Protein 4I0N (pdb70)

Sequence (264 aa):
SGEIIKENGKEAIKYTSSDTTASHKGWKATLSGTFIEDPHSDKKTALLNLEGFIPSDKQIFGSKYYGKMKWPETYRINVKSADVNNNIKIANSIPKNTIDKKDVSNNSSIGYSIGGNISVVQNTISYEQPDFRTIQRKDDANLASWDIKFVETKDGYNIDSYHAIYGNQLFMKSRLYNNGDKNFTDDRDLSTLISGGFSPNMALALTTAPKNAKESVIIVEYQRFDNDYILNWETTQWRGTNKLSSSTSEYNEFMFKINWQDHKIIEYYL

CATH classification: 2.70.240.10

Foldseek 3Di:
DWDWDDDPRAIWTKDKAKDKDDDPQWIWIKIWIWIGAPLAQWTKIKIKIKIWDWFPWDWDFWQFKIKTKGFFKKKKKKFWFDDVLFKFFPWKDDAAKAPDQKDKFKWDADRNGDIPSVIDMWIFGQPQWMKGFPDITGTMTMIMTGGHAAPVRFDQCDQDPPAGGCRFAQDFADDGHRGGGHDLVRDPCCTNTNTIDIMMTMMIGRPPDFKIKMKIKIKTWMKMWMWGHDPGTIHIHIGTDPDIDMDMWMWMCGSNVRYTHTDD

Solvent-accessible surface area: 12490 Å² total; per-residue (Å²): 158,36,107,111,20,86,47,108,80,101,85,2,67,56,45,100,18,63,44,85,12,75,94,141,32,5,92,0,35,2,29,4,17,2,2,50,2,103,79,16,130,80,13,4,0,0,1,23,4,79,15,57,0,29,3,46,42,66,63,106,35,60,120,127,90,0,61,0,23,0,0,11,8,0,56,0,14,5,70,4,43,19,142,104,121,69,4,71,16,52,40,2,0,1,59,119,72,42,85,151,106,90,2,81,60,38,0,19,14,57,26,38,21,116,40,75,66,55,80,18,85,0,78,13,85,0,25,47,4,71,1,54,25,83,95,67,84,39,59,38,0,0,1,17,0,75,10,46,78,17,153,99,35,64,52,66,122,24,152,64,82,85,32,2,9,18,7,1,24,109,24,100,93,152,67,68,0,57,98,0,8,29,68,77,104,79,17,9,69,3,2,41,40,8,0,60,2,15,2,3,5,0,0,21,0,32,89,127,14,111,91,3,32,0,39,0,16,0,42,1,49,2,8,20,0,32,0,58,75,77,118,91,32,2,57,2,69,25,52,132,9,119,86,58,62,98,24,90,5,34,0,57,0,14,3,108,90,27,60,6,63,63,103,219

Radius of gyration: 22.28 Å; Cα contacts (8 Å, |Δi|>4): 743; chains: 1; bounding box: 76×31×43 Å

B-factor: mean 16.82, std 6.88, range [4.73, 46.36]

Structure (mmCIF, N/CA/C/O backbone):
data_4I0N
#
_entry.id   4I0N
#
_cell.length_a   167.444
_cell.length_b   29.698
_cell.length_c   56.265
_cell.angle_alpha   90.00
_cell.angle_beta   99.09
_cell.angle_gamma   90.00
#
_symmetry.space_group_name_H-M   'C 1 2 1'
#
loop_
_entity.id
_entity.type
_entity.pdbx_description
1 polymer 'Necrotic enteritis toxin B'
2 non-polymer 'MAGNESIUM ION'
3 non-polymer 1,2-ETHANEDIOL
4 water water
#
loop_
_atom_site.group_PDB
_atom_site.id
_atom_site.type_symbol
_atom_site.label_atom_id
_atom_site.label_alt_id
_atom_site.label_comp_id
_atom_site.label_asym_id
_atom_site.label_entity_id
_atom_site.label_seq_id
_atom_site.pdbx_PDB_ins_code
_atom_site.Cartn_x
_atom_site.Cartn_y
_atom_site.Cartn_z
_atom_site.occupancy
_atom_site.B_iso_or_equiv
_atom_site.auth_seq_id
_atom_site.auth_comp_id
_atom_site.auth_asym_id
_atom_site.auth_atom_id
_atom_site.pdbx_PDB_model_num
ATOM 1 N N . SER A 1 12 ? 73.499 17.216 34.097 1.00 37.60 45 SER A N 1
ATOM 2 C CA . SER A 1 12 ? 72.338 16.701 33.322 1.00 36.19 45 SER A CA 1
ATOM 3 C C . SER A 1 12 ? 72.268 17.290 31.916 1.00 32.85 45 SER A C 1
ATOM 4 O O . SER A 1 12 ? 71.318 17.024 31.177 1.00 33.08 45 SER A O 1
ATOM 7 N N . GLY A 1 13 ? 73.250 18.115 31.553 1.00 30.59 46 GLY A N 1
ATOM 8 C CA . GLY A 1 13 ? 73.275 18.726 30.227 1.00 26.45 46 GLY A CA 1
ATOM 9 C C . GLY A 1 13 ? 73.953 17.849 29.192 1.00 26.24 46 GLY A C 1
ATOM 10 O O . GLY A 1 13 ? 74.688 16.927 29.529 1.00 26.88 46 GLY A O 1
ATOM 11 N N . GLU A 1 14 ? 73.694 18.136 27.923 1.00 24.23 47 GLU A N 1
ATOM 12 C CA . GLU A 1 14 ? 74.272 17.369 26.826 1.00 25.13 47 GLU A CA 1
ATOM 13 C C . GLU A 1 14 ? 75.091 18.308 25.940 1.00 23.52 47 GLU A C 1
ATOM 14 O O . GLU A 1 14 ? 74.633 19.387 25.588 1.00 20.84 47 GLU A O 1
ATOM 20 N N . ILE A 1 15 ? 76.299 17.888 25.567 1.00 24.27 48 ILE A N 1
ATOM 21 C CA . ILE A 1 15 ? 77.123 18.696 24.673 1.00 24.33 48 ILE A CA 1
ATOM 22 C C . ILE A 1 15 ? 76.589 18.655 23.253 1.00 24.90 48 ILE A C 1
ATOM 23 O O . ILE A 1 15 ? 76.307 17.577 22.716 1.00 27.75 48 ILE A O 1
ATOM 28 N N . ILE A 1 16 ? 76.446 19.835 22.660 1.00 23.50 49 ILE A N 1
ATOM 29 C CA . ILE A 1 16 ? 76.152 19.976 21.243 1.00 24.61 49 ILE A CA 1
ATOM 30 C C . ILE A 1 16 ? 77.380 20.569 20.561 1.00 24.84 49 ILE A C 1
ATOM 31 O O . ILE A 1 16 ? 78.102 21.360 21.160 1.00 22.79 49 ILE A O 1
ATOM 36 N N . LYS A 1 17 ? 77.622 20.157 19.318 1.00 26.86 50 LYS A N 1
ATOM 37 C CA . LYS A 1 17 ? 78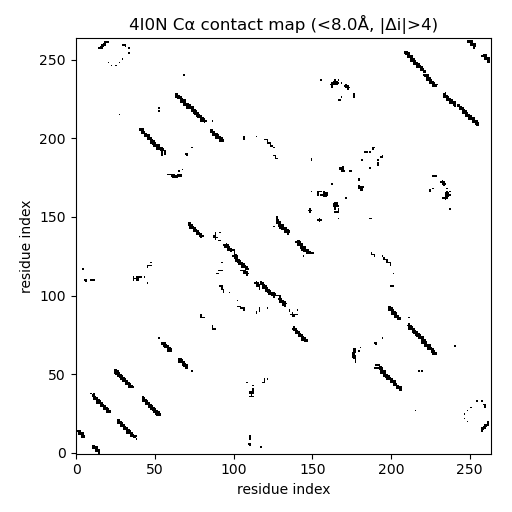.833 20.537 18.596 1.00 28.58 50 LYS A CA 1
ATOM 38 C C . LYS A 1 17 ? 78.489 21.064 17.196 1.00 30.98 50 LYS A C 1
ATOM 39 O O . LYS A 1 17 ? 77.553 20.578 16.554 1.00 32.93 50 LYS A O 1
ATOM 42 N N . GLU A 1 18 ? 79.231 22.075 16.744 1.00 32.00 51 GLU A N 1
ATOM 43 C CA . GLU A 1 18 ? 79.053 22.645 15.405 1.00 35.06 51 GLU A CA 1
ATOM 44 C C . GLU A 1 18 ? 80.259 23.488 15.052 1.00 36.13 51 GLU A C 1
ATOM 45 O O . GLU A 1 18 ? 80.597 24.426 15.777 1.00 34.49 51 GLU A O 1
ATOM 47 N N . ASN A 1 19 ? 80.915 23.128 13.946 1.00 39.17 52 ASN A N 1
ATOM 48 C CA . ASN A 1 19 ? 82.102 23.830 13.445 1.00 40.69 52 ASN A CA 1
ATOM 49 C C . ASN A 1 19 ? 83.255 23.985 14.469 1.00 38.40 52 ASN A C 1
ATOM 50 O O . ASN A 1 19 ? 83.883 25.052 14.566 1.00 38.76 52 ASN A O 1
ATOM 52 N N . GLY A 1 20 ? 83.530 22.916 15.224 1.00 36.50 53 GLY A N 1
ATOM 53 C CA . GLY A 1 20 ? 84.608 22.915 16.223 1.00 33.62 53 GLY A CA 1
ATOM 54 C C . GLY A 1 20 ? 84.297 23.693 17.500 1.00 30.50 53 GLY A C 1
ATOM 55 O O . GLY A 1 20 ? 85.182 23.926 18.331 1.00 30.16 53 GLY A O 1
ATOM 56 N N . LYS A 1 21 ? 83.051 24.128 17.642 1.00 28.35 54 LYS A N 1
ATOM 57 C CA . LYS A 1 21 ? 82.603 24.834 18.853 1.00 25.62 54 LYS A CA 1
ATOM 58 C C . LYS A 1 21 ? 81.550 23.996 19.560 1.00 23.24 54 LYS A C 1
ATOM 59 O O . LYS A 1 21 ? 80.779 23.275 18.908 1.00 23.98 54 LYS A O 1
ATOM 65 N N . GLU A 1 22 ? 81.512 24.083 20.888 1.00 20.35 55 GLU A N 1
ATOM 66 C CA . GLU A 1 22 ? 80.536 23.319 21.665 1.00 18.76 55 GLU A CA 1
ATOM 67 C C . GLU A 1 22 ? 79.718 24.178 22.645 1.00 16.62 55 GLU A C 1
ATOM 68 O O . GLU A 1 22 ? 80.150 25.246 23.073 1.00 16.57 55 GLU A O 1
ATOM 74 N N . ALA A 1 23 ? 78.509 23.715 22.942 1.00 15.69 56 ALA A N 1
ATOM 75 C CA . ALA A 1 23 ? 77.649 24.316 23.958 1.00 14.52 56 ALA A CA 1
ATOM 76 C C . ALA A 1 23 ? 76.936 23.179 24.681 1.00 13.84 56 ALA A C 1
ATOM 77 O O . ALA A 1 23 ? 77.129 22.017 24.343 1.00 15.04 56 ALA A O 1
ATOM 79 N N . ILE A 1 24 ? 76.116 23.513 25.671 1.00 13.79 57 ILE A N 1
ATOM 80 C CA . ILE A 1 24 ? 75.415 22.498 26.458 1.00 13.74 57 ILE A CA 1
ATOM 81 C C . ILE A 1 24 ? 73.924 22.767 26.314 1.00 13.73 57 ILE A C 1
ATOM 82 O O . ILE A 1 24 ? 73.494 23.912 26.439 1.00 14.40 57 ILE A O 1
ATOM 87 N N . LYS A 1 25 ? 73.152 21.719 26.053 1.00 13.55 58 LYS A N 1
ATOM 88 C CA . LYS A 1 25 ? 71.710 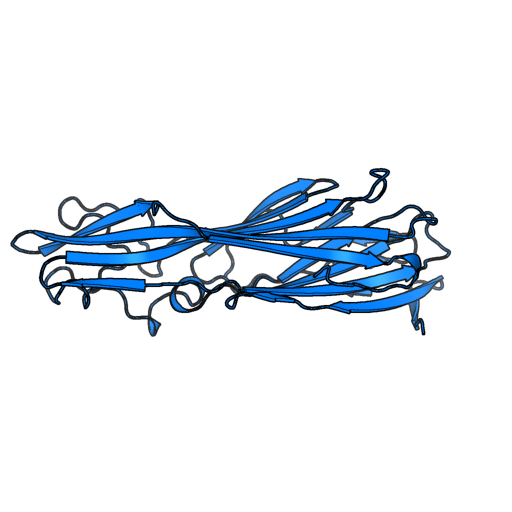21.856 25.981 1.00 14.24 58 LYS A CA 1
ATOM 89 C C . LYS A 1 25 ? 71.010 21.069 27.091 1.00 14.00 58 LYS A C 1
ATOM 90 O O . LYS A 1 25 ? 71.516 20.049 27.556 1.00 14.58 58 LYS A O 1
ATOM 96 N N . TYR A 1 26 ? 69.829 21.551 27.467 1.00 13.44 59 TYR A N 1
ATOM 97 C CA . TYR A 1 26 ? 68.999 20.948 28.518 1.00 13.77 59 TYR A CA 1
ATOM 98 C C . TYR A 1 26 ? 67.580 20.943 27.997 1.00 13.44 59 TYR A C 1
ATOM 99 O O . TYR A 1 26 ? 67.166 21.916 27.366 1.00 13.65 59 TYR A O 1
ATOM 108 N N . THR A 1 27 ? 66.822 19.892 28.292 1.00 13.90 60 THR A N 1
ATOM 109 C CA . THR A 1 27 ? 65.431 19.837 27.848 1.00 13.69 60 THR A CA 1
ATOM 110 C C . THR A 1 27 ? 64.456 19.727 29.009 1.00 13.28 60 THR A C 1
ATOM 111 O O . THR A 1 27 ? 64.785 19.195 30.076 1.00 13.79 60 THR A O 1
ATOM 115 N N . SER A 1 28 ? 63.256 20.264 28.805 1.00 12.97 61 SER A N 1
ATOM 116 C CA . SER A 1 28 ? 62.192 20.158 29.804 1.00 12.34 61 SER A CA 1
ATOM 117 C C . SER A 1 28 ? 60.871 20.260 29.096 1.00 11.82 61 SER A C 1
ATOM 118 O O . SER A 1 28 ? 60.803 20.752 27.969 1.00 13.24 61 SER A O 1
ATOM 121 N N . SER A 1 29 ? 59.816 19.766 29.725 1.00 11.51 62 SER A N 1
ATOM 122 C CA . SER A 1 29 ? 58.476 19.919 29.166 1.00 11.42 62 SER A CA 1
ATOM 123 C C . SER A 1 29 ? 57.466 19.890 30.296 1.00 11.79 62 SER A C 1
ATOM 124 O O . SER A 1 29 ? 57.700 19.233 31.337 1.00 11.93 62 SER A O 1
ATOM 127 N N . ASP A 1 30 ? 56.344 20.582 30.098 1.00 10.40 63 ASP A N 1
ATOM 128 C CA . ASP A 1 30 ? 55.192 20.406 30.982 1.00 10.73 63 ASP A CA 1
ATOM 129 C C . ASP A 1 30 ? 53.919 20.488 30.153 1.00 10.95 63 ASP A C 1
ATOM 130 O O . ASP A 1 30 ? 53.921 20.973 29.017 1.00 10.36 63 ASP A O 1
ATOM 135 N N . THR A 1 31 ? 52.837 19.968 30.706 1.00 11.64 64 THR A N 1
ATOM 136 C CA A THR A 1 31 ? 51.581 19.919 29.979 0.50 12.44 64 THR A CA 1
ATOM 137 C CA B THR A 1 31 ? 51.562 19.894 29.991 0.50 12.15 64 THR A CA 1
ATOM 138 C C . THR A 1 31 ? 50.437 20.273 30.924 1.00 11.95 64 THR A C 1
ATOM 139 O O . THR A 1 31 ? 50.517 20.021 32.120 1.00 11.78 64 THR A O 1
ATOM 146 N N . ALA A 1 32 ? 49.378 20.847 30.362 1.00 11.25 65 ALA A N 1
ATOM 147 C CA . ALA A 1 32 ? 48.192 21.244 31.113 1.00 10.67 65 ALA A CA 1
ATOM 148 C C . ALA A 1 32 ? 46.991 21.018 30.215 1.00 10.23 65 ALA A C 1
ATOM 149 O O . ALA A 1 32 ? 47.126 21.000 28.991 1.00 9.72 65 ALA A O 1
ATOM 151 N N . SER A 1 33 ? 45.823 20.837 30.816 1.00 10.28 66 SER A N 1
ATOM 152 C CA . SER A 1 33 ? 44.607 20.736 30.030 1.00 10.88 66 SER A CA 1
ATOM 153 C C . SER A 1 33 ? 43.419 21.174 30.865 1.00 11.54 66 SER A C 1
ATOM 154 O O . SER A 1 33 ? 43.456 21.204 32.126 1.00 11.03 66 SER A O 1
ATOM 157 N N . HIS A 1 34 ? 42.339 21.469 30.160 1.00 11.20 67 HIS A N 1
ATOM 158 C CA . HIS A 1 34 ? 41.114 21.862 30.799 1.00 11.19 67 HIS A CA 1
ATOM 159 C C . HIS A 1 34 ? 39.997 21.723 29.772 1.00 11.81 67 HIS A C 1
ATOM 160 O O . HIS A 1 34 ? 40.081 22.293 28.704 1.00 10.71 67 HIS A O 1
ATOM 167 N N . LYS A 1 35 ? 38.974 20.928 30.089 1.00 13.38 68 LYS A N 1
ATOM 168 C CA . LYS A 1 35 ? 37.802 20.762 29.199 1.00 14.14 68 LYS A CA 1
ATOM 169 C C . LYS A 1 35 ? 38.165 20.287 27.784 1.00 13.00 68 LYS A C 1
ATOM 170 O O . LYS A 1 35 ? 37.452 20.572 26.804 1.00 13.11 68 LYS A O 1
ATOM 175 N N . GLY A 1 36 ? 39.261 19.542 27.679 1.00 12.66 69 GLY A N 1
ATOM 176 C CA . GLY A 1 36 ? 39.673 18.972 26.408 1.00 12.86 69 GLY A CA 1
ATOM 177 C C . GLY A 1 36 ? 40.619 19.856 25.622 1.00 12.55 69 GLY A C 1
ATOM 178 O O . GLY A 1 36 ? 41.133 19.438 24.579 1.00 14.11 69 GLY A O 1
ATOM 179 N N . TRP A 1 37 ? 40.841 21.084 26.111 1.00 11.26 70 TRP A N 1
ATOM 180 C CA . TRP A 1 37 ? 41.811 21.993 25.529 1.00 9.58 70 TRP A CA 1
ATOM 181 C C . TRP A 1 37 ? 43.147 21.686 26.176 1.00 9.60 70 TRP A C 1
ATOM 182 O O . TRP A 1 37 ? 43.229 21.614 27.394 1.00 8.80 70 TRP A O 1
ATOM 193 N N . LYS A 1 38 ? 44.183 21.507 25.356 1.00 9.05 71 LYS A N 1
ATOM 194 C CA . LYS A 1 38 ? 45.471 20.996 25.847 1.00 9.08 71 LYS A CA 1
ATOM 195 C C . LYS A 1 38 ? 46.634 21.861 25.391 1.00 9.03 71 LYS A C 1
ATOM 196 O O . LYS A 1 38 ? 46.664 22.307 24.253 1.00 9.40 71 LYS A O 1
ATOM 202 N N . ALA A 1 39 ? 47.601 22.079 26.274 1.00 8.32 72 ALA A N 1
ATOM 203 C CA . ALA A 1 39 ? 48.842 22.770 25.911 1.00 8.78 72 ALA A CA 1
ATOM 204 C C . ALA A 1 39 ? 50.011 22.031 26.506 1.00 9.44 72 ALA A C 1
ATOM 205 O O . ALA A 1 39 ? 50.088 21.863 27.748 1.00 9.48 72 ALA A O 1
ATOM 207 N N . THR A 1 40 ? 50.932 21.620 25.626 1.00 8.87 73 THR A N 1
ATOM 208 C CA . THR A 1 40 ? 52.206 21.059 26.057 1.00 9.15 73 THR A CA 1
ATOM 209 C C . THR A 1 40 ? 53.289 21.997 25.576 1.00 8.69 73 THR A C 1
ATOM 210 O O . THR A 1 40 ? 53.386 22.265 24.373 1.00 8.11 73 THR A O 1
ATOM 214 N N . LEU A 1 41 ? 54.087 22.500 26.511 1.00 8.75 74 LEU A N 1
ATOM 215 C CA . LEU A 1 41 ? 55.182 23.421 26.174 1.00 9.09 74 LEU A CA 1
ATOM 216 C C . LEU A 1 41 ? 56.498 22.731 26.501 1.00 9.70 74 LEU A C 1
ATOM 217 O O . LEU A 1 41 ? 56.751 22.370 27.663 1.00 9.44 74 LEU A O 1
ATOM 222 N N . SER A 1 42 ? 57.316 22.513 25.471 1.00 10.82 75 SER A N 1
ATOM 223 C CA . SER A 1 42 ? 58.595 21.822 25.634 1.00 11.75 75 SER A CA 1
ATOM 224 C C . SER A 1 42 ? 59.698 22.790 25.297 1.00 12.65 75 SER A C 1
ATOM 225 O O . SER A 1 42 ? 59.541 23.648 24.420 1.00 12.56 75 SER A O 1
ATOM 228 N N . GLY A 1 43 ? 60.825 22.641 25.984 1.00 13.25 76 GLY A N 1
ATOM 229 C CA . GLY A 1 43 ? 61.921 23.594 25.824 1.00 13.94 76 GLY A CA 1
ATOM 230 C C . GLY A 1 43 ? 63.256 22.918 25.641 1.00 14.39 76 GLY A C 1
ATOM 231 O O . GLY A 1 43 ? 63.516 21.852 26.222 1.00 14.21 76 GLY A O 1
ATOM 232 N N . THR A 1 44 ? 64.093 23.539 24.815 1.00 14.41 77 THR A N 1
ATOM 233 C CA . THR A 1 44 ? 65.510 23.201 24.771 1.00 14.56 77 THR A CA 1
ATOM 234 C C . THR A 1 44 ? 66.280 24.462 25.147 1.00 13.56 77 THR A C 1
ATOM 235 O O . THR A 1 44 ? 66.293 25.431 24.385 1.00 13.41 77 THR A O 1
ATOM 239 N N . PHE A 1 45 ? 66.887 24.452 26.330 1.00 12.38 78 PHE A N 1
ATOM 240 C CA . PHE A 1 45 ? 67.695 25.581 26.804 1.00 12.62 78 PHE A CA 1
ATOM 241 C C . PHE A 1 45 ? 69.109 25.362 26.351 1.00 13.50 78 PHE A C 1
ATOM 242 O O . PHE A 1 45 ? 69.624 24.234 26.460 1.00 12.98 78 PHE A O 1
ATOM 250 N N . ILE A 1 46 ? 69.757 26.424 25.880 1.00 13.12 79 ILE A N 1
ATOM 251 C CA . ILE A 1 46 ? 71.156 26.320 25.478 1.00 14.92 79 ILE A CA 1
ATOM 252 C C . ILE A 1 46 ? 71.973 27.240 26.363 1.00 15.14 79 ILE A C 1
ATOM 253 O O . ILE A 1 46 ? 71.619 28.405 26.544 1.00 15.51 79 ILE A O 1
ATOM 258 N N . GLU A 1 47 ? 73.035 26.690 26.938 1.00 15.22 80 GLU A N 1
ATOM 259 C CA . GLU A 1 47 ? 74.030 27.465 27.663 1.00 15.70 80 GLU A CA 1
ATOM 260 C C . GLU A 1 47 ? 75.244 27.417 26.751 1.00 15.62 80 GLU A C 1
ATOM 261 O O . GLU A 1 47 ? 75.956 26.398 26.693 1.00 15.82 80 GLU A O 1
ATOM 267 N N . ASP A 1 48 ? 75.441 28.524 26.036 1.00 15.37 81 ASP A N 1
ATOM 268 C CA . ASP A 1 48 ? 76.422 28.642 24.969 1.00 15.12 81 ASP A CA 1
ATOM 269 C C . ASP A 1 48 ? 77.529 29.612 25.398 1.00 16.03 81 ASP A C 1
ATOM 270 O O . ASP A 1 48 ? 77.277 30.811 25.539 1.00 16.73 81 ASP A O 1
ATOM 275 N N . PRO A 1 49 ? 78.762 29.098 25.610 1.00 15.71 82 PRO A N 1
ATOM 276 C CA . PRO A 1 49 ? 79.935 29.937 25.946 1.00 16.69 82 PRO A CA 1
ATOM 277 C C . PRO A 1 49 ? 80.367 30.859 24.807 1.00 17.83 82 PRO A C 1
ATOM 278 O O . PRO A 1 49 ? 81.243 31.713 25.004 1.00 18.84 82 PRO A O 1
ATOM 282 N N . HIS A 1 50 ? 79.776 30.659 23.628 1.00 17.68 83 HIS A N 1
ATOM 283 C CA . HIS A 1 50 ? 80.127 31.404 22.412 1.00 18.60 83 HIS A CA 1
ATOM 284 C C . HIS A 1 50 ? 79.074 32.453 22.036 1.00 18.78 83 HIS A C 1
ATOM 285 O O . HIS A 1 50 ? 79.197 33.128 21.022 1.00 19.16 83 HIS A O 1
ATOM 292 N N . SER A 1 51 ? 78.056 32.590 22.875 1.00 18.08 84 SER A N 1
ATOM 293 C CA . SER A 1 51 ? 77.037 33.626 22.692 1.00 19.26 84 SER A CA 1
ATOM 294 C C . SER A 1 51 ? 77.014 34.582 23.884 1.00 19.95 84 SER A C 1
ATOM 295 O O . SER A 1 51 ? 77.285 34.175 25.004 1.00 19.78 84 SER A O 1
ATOM 298 N N . ASP A 1 52 ? 76.661 35.847 23.666 1.00 21.87 85 ASP A N 1
ATOM 299 C CA . ASP A 1 52 ? 76.566 36.762 24.809 1.00 22.97 85 ASP A CA 1
ATOM 300 C C . ASP A 1 52 ? 75.169 36.844 25.452 1.00 21.97 85 ASP A C 1
ATOM 301 O O . ASP A 1 52 ? 74.983 37.550 26.447 1.00 21.51 85 ASP A O 1
ATOM 306 N N . LYS A 1 53 ? 74.214 36.082 24.911 1.00 21.46 86 LYS A N 1
ATOM 307 C CA . LYS A 1 53 ? 72.905 35.905 25.542 1.00 21.39 86 LYS A CA 1
ATOM 308 C C . LYS A 1 53 ? 72.612 34.412 25.779 1.00 20.77 86 LYS A C 1
ATOM 309 O O . LYS A 1 53 ? 73.440 33.548 25.433 1.00 20.68 86 LYS A O 1
ATOM 315 N N . LYS A 1 54 ? 71.454 34.121 26.383 1.00 18.95 87 LYS A N 1
ATOM 316 C CA . LYS A 1 54 ? 70.969 32.742 26.579 1.00 18.40 87 LYS A CA 1
ATOM 317 C C . LYS A 1 54 ? 69.781 32.572 25.675 1.00 16.95 87 LYS A C 1
ATOM 318 O O . LYS A 1 54 ? 69.035 33.520 25.490 1.00 16.24 87 LYS A O 1
ATOM 324 N N . THR A 1 55 ? 69.566 31.354 25.182 1.00 16.07 88 THR A N 1
ATOM 325 C CA . THR A 1 55 ? 68.445 31.067 24.290 1.00 15.28 88 THR A CA 1
ATOM 326 C C . THR A 1 55 ? 67.706 29.799 24.700 1.00 14.26 88 THR A C 1
ATOM 327 O O . THR A 1 55 ? 68.312 28.831 25.148 1.00 13.84 88 THR A O 1
ATOM 331 N N . ALA A 1 56 ? 66.387 29.813 24.564 1.00 13.64 89 ALA A N 1
ATOM 332 C CA . ALA A 1 56 ? 65.619 28.583 24.684 1.00 13.51 89 ALA A CA 1
ATOM 333 C C . ALA A 1 56 ? 64.767 28.451 23.427 1.00 13.23 89 ALA A C 1
ATOM 334 O O . ALA A 1 56 ? 64.125 29.406 23.030 1.00 13.97 89 ALA A O 1
ATOM 336 N N . LEU A 1 57 ? 64.765 27.278 22.811 1.00 13.27 90 LEU A N 1
ATOM 337 C CA . LEU A 1 57 ? 63.831 26.984 21.727 1.00 13.55 90 LEU A CA 1
ATOM 338 C C . LEU A 1 57 ? 62.621 26.335 22.400 1.00 13.02 90 LEU A C 1
ATOM 339 O O . LEU A 1 57 ? 62.778 25.393 23.180 1.00 14.39 90 LEU A O 1
ATOM 344 N N . LEU A 1 58 ? 61.430 26.857 22.133 1.00 12.28 91 LEU A N 1
ATOM 345 C CA . LEU A 1 58 ? 60.221 26.334 22.749 1.00 12.23 91 LEU A CA 1
ATOM 346 C C . LEU A 1 58 ? 59.310 25.713 21.686 1.00 12.29 91 LEU A C 1
ATOM 347 O O . LEU A 1 58 ? 59.207 26.220 20.570 1.00 12.66 91 LEU A O 1
ATOM 352 N N . ASN A 1 59 ? 58.649 24.616 22.031 1.00 11.46 92 ASN A N 1
ATOM 353 C CA . ASN A 1 59 ? 57.735 23.970 21.107 1.00 11.80 92 ASN A CA 1
ATOM 354 C C . ASN A 1 59 ? 56.382 23.871 21.793 1.00 10.72 92 ASN A C 1
ATOM 355 O O . ASN A 1 59 ? 56.294 23.296 22.864 1.00 10.50 92 ASN A O 1
ATOM 360 N N . LEU A 1 60 ? 55.349 24.444 21.188 1.00 10.15 93 LEU A N 1
ATOM 361 C CA . LEU A 1 60 ? 53.987 24.337 21.723 1.00 9.76 93 LEU A CA 1
ATOM 362 C C . LEU A 1 60 ? 53.211 23.297 20.919 1.00 10.77 93 LEU A C 1
ATOM 363 O O . LEU A 1 60 ? 53.143 23.394 19.680 1.00 11.24 93 LEU A O 1
ATOM 368 N N . GLU A 1 61 ? 52.652 22.296 21.600 1.00 10.94 94 GLU A N 1
ATOM 369 C CA . GLU A 1 61 ? 51.732 21.362 20.961 1.00 12.01 94 GLU A CA 1
ATOM 370 C C . GLU A 1 61 ? 50.466 21.343 21.751 1.00 12.31 94 GLU A C 1
ATOM 371 O O . GLU A 1 61 ? 50.490 21.406 22.986 1.00 12.36 94 GLU A O 1
ATOM 377 N N . GLY A 1 62 ? 49.348 21.222 21.063 1.00 11.57 95 GLY A N 1
ATOM 378 C CA . GLY A 1 62 ? 48.113 21.261 21.808 1.00 11.60 95 GLY A CA 1
ATOM 379 C C . GLY A 1 62 ? 46.916 20.789 21.044 1.00 10.47 95 GLY A C 1
ATOM 380 O O . GLY A 1 62 ? 47.027 20.168 19.980 1.00 10.02 95 GLY A O 1
ATOM 381 N N . PHE A 1 63 ? 45.763 21.070 21.621 1.00 10.00 96 PHE A N 1
ATOM 382 C CA . PHE A 1 63 ? 44.523 20.689 20.998 1.00 9.76 96 PHE A CA 1
ATOM 383 C C . PHE A 1 63 ? 43.421 21.633 21.436 1.00 9.91 96 PHE A C 1
ATOM 384 O O . PHE A 1 63 ? 43.302 21.957 22.629 1.00 10.17 96 PHE A O 1
ATOM 392 N N . ILE A 1 64 ? 42.615 22.052 20.460 1.00 9.95 97 ILE A N 1
ATOM 393 C CA . ILE A 1 64 ? 41.421 22.848 20.720 1.00 8.98 97 ILE A CA 1
ATOM 394 C C . ILE A 1 64 ? 40.228 22.098 20.103 1.00 9.03 97 ILE A C 1
ATOM 395 O O . ILE A 1 64 ? 40.166 21.946 18.866 1.00 9.12 97 ILE A O 1
ATOM 400 N N . PRO A 1 65 ? 39.287 21.622 20.937 1.00 9.68 98 PRO A N 1
ATOM 401 C CA . PRO A 1 65 ? 38.120 20.898 20.379 1.00 9.93 98 PRO A CA 1
ATOM 402 C C . PRO A 1 65 ? 37.281 21.800 19.474 1.00 9.60 98 PRO A C 1
ATOM 403 O O . PRO A 1 65 ? 37.240 23.018 19.682 1.00 9.11 98 PRO A O 1
ATOM 407 N N . SER A 1 66 ? 36.649 21.214 18.456 1.00 9.39 99 SER A N 1
ATOM 408 C CA . SER A 1 66 ? 35.866 22.029 17.526 1.00 9.52 99 SER A CA 1
ATOM 409 C C . SER A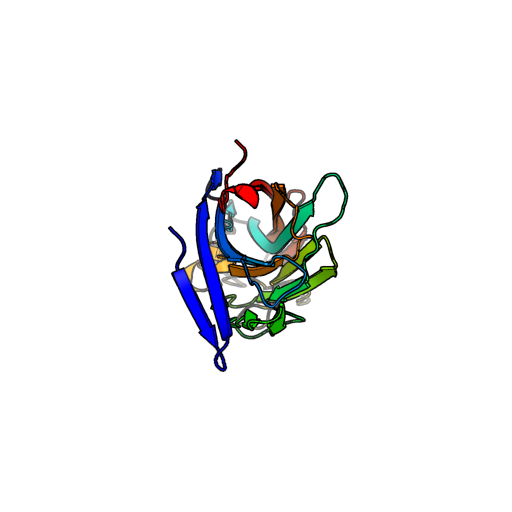 1 66 ? 34.569 22.494 18.185 1.00 9.97 99 SER A C 1
ATOM 410 O O . SER A 1 66 ? 34.041 23.562 17.863 1.00 9.80 99 SER A O 1
ATOM 413 N N . ASP A 1 67 ? 34.056 21.660 19.083 1.00 9.74 100 ASP A N 1
ATOM 414 C CA . ASP A 1 67 ? 32.728 21.853 19.686 1.00 11.12 100 ASP A CA 1
ATOM 415 C C . ASP A 1 67 ? 31.631 22.041 18.641 1.00 11.25 100 ASP A C 1
ATOM 416 O O . ASP A 1 67 ? 30.663 22.775 18.855 1.00 10.97 100 ASP A O 1
ATOM 421 N N . LYS A 1 68 ? 31.758 21.352 17.509 1.00 11.44 101 LYS A N 1
ATOM 422 C CA . LYS A 1 68 ? 30.696 21.396 16.498 1.00 12.33 101 LYS A CA 1
ATOM 423 C C . LYS A 1 68 ? 29.427 20.805 17.089 1.00 13.00 101 LYS A C 1
ATOM 424 O O . LYS A 1 68 ? 29.471 19.761 17.729 1.00 13.43 101 LYS A O 1
ATOM 430 N N . GLN A 1 69 ? 28.301 21.474 16.868 1.00 13.09 102 GLN A N 1
ATOM 431 C CA . GLN A 1 69 ? 27.028 21.056 17.482 1.00 15.70 102 GLN A CA 1
ATOM 432 C C . GLN A 1 69 ? 25.935 21.278 16.473 1.00 15.89 102 GLN A C 1
ATOM 433 O O . GLN A 1 69 ? 25.980 22.254 15.748 1.00 15.55 102 GLN A O 1
ATOM 439 N N . ILE A 1 70 ? 24.937 20.397 16.465 1.00 16.38 103 ILE A N 1
ATOM 440 C CA . ILE A 1 70 ? 23.800 20.548 15.564 1.00 17.20 103 ILE A CA 1
ATOM 441 C C . ILE A 1 70 ? 22.519 20.530 16.380 1.00 17.88 103 ILE A C 1
ATOM 442 O O . ILE A 1 70 ? 22.389 19.724 17.316 1.00 17.03 103 ILE A O 1
ATOM 447 N N . PHE A 1 71 ? 21.600 21.446 16.054 1.00 17.74 104 PHE A N 1
ATOM 448 C CA . PHE A 1 71 ? 20.271 21.478 16.668 1.00 19.24 104 PHE A CA 1
ATOM 449 C C . PHE A 1 71 ? 19.258 21.611 15.544 1.00 18.99 104 PHE A C 1
ATOM 450 O O . PHE A 1 71 ? 19.609 21.988 14.411 1.00 18.38 104 PHE A O 1
ATOM 458 N N . GLY A 1 72 ? 18.006 21.291 15.829 1.00 19.14 105 GLY A N 1
ATOM 459 C CA . GLY A 1 72 ? 16.995 21.544 14.825 1.00 19.06 105 GLY A CA 1
ATOM 460 C C . GLY A 1 72 ? 15.762 20.681 14.915 1.00 19.74 105 GLY A C 1
ATOM 461 O O . GLY A 1 72 ? 15.565 19.908 15.869 1.00 20.83 105 GLY A O 1
ATOM 462 N N . SER A 1 73 ? 14.938 20.824 13.889 1.00 18.98 106 SER A N 1
ATOM 463 C CA . SER A 1 73 ? 13.583 20.315 13.870 1.00 19.66 106 SER A CA 1
ATOM 464 C C . SER A 1 73 ? 13.225 20.135 12.404 1.00 19.39 106 SER A C 1
ATOM 465 O O . SER A 1 73 ? 14.104 20.239 11.531 1.00 18.09 106 SER A O 1
ATOM 468 N N . LYS A 1 74 ? 11.943 19.867 12.127 1.00 19.49 107 LYS A N 1
ATOM 469 C CA . LYS A 1 74 ? 11.509 19.624 10.754 1.00 19.89 107 LYS A CA 1
ATOM 470 C C . LYS A 1 74 ? 11.903 20.737 9.777 1.00 19.19 107 LYS A C 1
ATOM 471 O O . LYS A 1 74 ? 12.415 20.453 8.697 1.00 19.68 107 LYS A O 1
ATOM 477 N N . TYR A 1 75 ? 11.655 21.993 10.156 1.00 18.87 108 TYR A N 1
ATOM 478 C CA . TYR A 1 75 ? 11.825 23.127 9.226 1.00 18.63 108 TYR A CA 1
ATOM 479 C C . TYR A 1 75 ? 13.023 24.039 9.513 1.00 17.54 108 TYR A C 1
ATOM 480 O O . TYR A 1 75 ? 13.204 25.055 8.851 1.00 17.03 108 TYR A O 1
ATOM 489 N N . TYR A 1 76 ? 13.822 23.682 10.508 1.00 16.93 109 TYR A N 1
ATOM 490 C CA . TYR A 1 76 ? 14.873 24.565 11.001 1.00 16.47 109 TYR A CA 1
ATOM 491 C C . TYR A 1 76 ? 16.099 23.764 11.441 1.00 15.49 109 TYR A C 1
ATOM 492 O O . TYR A 1 76 ? 15.976 22.687 12.027 1.00 15.36 109 TYR A O 1
ATOM 501 N N . GLY A 1 77 ? 17.286 24.296 11.165 1.00 14.36 110 GLY A N 1
ATOM 502 C CA . GLY A 1 77 ? 18.499 23.656 11.651 1.00 13.71 110 GLY A CA 1
ATOM 503 C C . GLY A 1 77 ? 19.535 24.698 11.997 1.00 13.44 110 GLY A C 1
ATOM 504 O O . GLY A 1 77 ? 19.581 25.756 11.377 1.00 12.28 110 GLY A O 1
ATOM 505 N N . LYS A 1 78 ? 20.348 24.394 13.006 1.00 12.78 111 LYS A N 1
ATOM 506 C CA . LYS A 1 78 ? 21.508 25.217 13.323 1.00 13.42 111 LYS A CA 1
ATOM 507 C C . LYS A 1 78 ? 22.721 24.363 13.597 1.00 12.87 111 LYS A C 1
ATOM 508 O O . LYS A 1 78 ? 22.693 23.442 14.432 1.00 13.42 111 LYS A O 1
ATOM 514 N N . MET A 1 79 ? 23.792 24.680 12.880 1.00 11.97 112 MET A N 1
ATOM 515 C CA . MET A 1 79 ? 25.087 24.047 13.090 1.00 11.37 112 MET A CA 1
ATOM 516 C C . MET A 1 79 ? 26.073 25.098 13.570 1.00 10.56 112 MET A C 1
ATOM 517 O O . MET A 1 79 ? 26.397 26.035 12.830 1.00 10.70 112 MET A O 1
ATOM 522 N N . LYS A 1 80 ? 26.531 24.958 14.817 1.00 10.45 113 LYS A N 1
ATOM 523 C CA . LYS A 1 80 ? 27.601 25.794 15.323 1.00 9.63 113 LYS A CA 1
ATOM 524 C C . LYS A 1 80 ? 28.939 25.153 14.95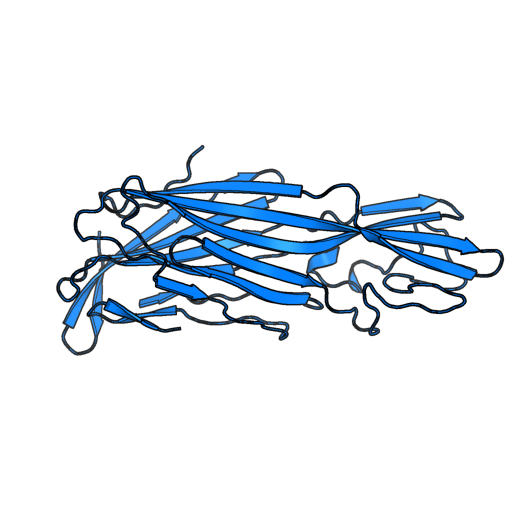7 1.00 9.27 113 LYS A C 1
ATOM 525 O O . LYS A 1 80 ? 29.143 23.958 15.204 1.00 9.93 113 LYS A O 1
ATOM 531 N N . TRP A 1 81 ? 29.873 25.945 14.429 1.00 8.68 114 TRP A N 1
ATOM 532 C CA . TRP A 1 81 ? 31.115 25.388 13.891 1.00 8.15 114 TRP A CA 1
ATOM 533 C C . TRP A 1 81 ? 32.245 26.411 14.077 1.00 8.76 114 TRP A C 1
ATOM 534 O O . TRP A 1 81 ? 31.962 27.601 14.229 1.00 8.30 114 TRP A O 1
ATOM 545 N N . PRO A 1 82 ? 33.509 25.942 14.132 1.00 8.15 115 PRO A N 1
ATOM 546 C CA . PRO A 1 82 ? 34.617 26.862 14.397 1.00 8.91 115 PRO A CA 1
ATOM 547 C C . PRO A 1 82 ? 35.139 27.507 13.117 1.00 9.28 115 PRO A C 1
ATOM 548 O O . PRO A 1 82 ? 35.625 26.813 12.206 1.00 9.78 115 PRO A O 1
ATOM 552 N N . GLU A 1 83 ? 35.011 28.828 13.038 1.00 9.23 116 GLU A N 1
ATOM 553 C CA . GLU A 1 83 ? 35.423 29.533 11.837 1.00 8.96 116 GLU A CA 1
ATOM 554 C C . GLU A 1 83 ? 36.878 29.970 11.937 1.00 8.35 116 GLU A C 1
ATOM 555 O O . GLU A 1 83 ? 37.571 30.016 10.916 1.00 8.98 116 GLU A O 1
ATOM 561 N N . THR A 1 84 ? 37.339 30.285 13.153 1.00 8.27 117 THR A N 1
ATOM 562 C CA . THR A 1 84 ? 38.743 30.680 13.389 1.00 8.49 117 THR A CA 1
ATOM 563 C C . THR A 1 84 ? 39.253 30.113 14.711 1.00 8.05 117 THR A C 1
ATOM 564 O O . THR A 1 84 ? 38.604 30.271 15.762 1.00 8.57 117 THR A O 1
ATOM 568 N N . TYR A 1 85 ? 40.417 29.459 14.663 1.00 7.61 118 TYR A N 1
ATOM 569 C CA . TYR A 1 85 ? 41.174 29.208 15.885 1.00 7.64 118 TYR A CA 1
ATOM 570 C C . TYR A 1 85 ? 42.308 30.247 15.996 1.00 8.28 118 TYR A C 1
ATOM 571 O O . TYR A 1 85 ? 43.088 30.401 15.074 1.00 9.51 118 TYR A O 1
ATOM 580 N N . ARG A 1 86 ? 42.407 30.924 17.137 1.00 8.60 119 ARG A N 1
ATOM 581 C CA . ARG A 1 86 ? 43.487 31.876 17.387 1.00 8.46 119 ARG A CA 1
ATOM 582 C C . ARG A 1 86 ? 44.392 31.370 18.501 1.00 9.00 119 ARG A C 1
ATOM 583 O O . ARG A 1 86 ? 43.912 30.945 19.578 1.00 8.64 119 ARG A O 1
ATOM 591 N N . ILE A 1 87 ? 45.695 31.416 18.241 1.00 8.54 120 ILE A N 1
ATOM 592 C CA . ILE A 1 87 ? 46.682 30.956 19.223 1.00 9.70 120 ILE A CA 1
ATOM 593 C C . ILE A 1 87 ? 47.599 32.142 19.480 1.00 9.69 120 ILE A C 1
ATOM 594 O O . ILE A 1 87 ? 48.209 32.663 18.556 1.00 9.42 120 ILE A O 1
ATOM 599 N N . ASN A 1 88 ? 47.689 32.563 20.742 1.00 9.59 121 ASN A N 1
ATOM 600 C CA . ASN A 1 88 ? 48.618 33.625 21.108 1.00 10.22 121 ASN A CA 1
ATOM 601 C C . ASN A 1 88 ? 49.649 33.019 22.047 1.00 10.43 121 ASN A C 1
ATOM 602 O O . ASN A 1 88 ? 49.292 32.271 22.971 1.00 9.54 121 ASN A O 1
ATOM 607 N N . VAL A 1 89 ? 50.916 33.338 21.814 1.00 9.13 122 VAL A N 1
ATOM 608 C CA . VAL A 1 89 ? 51.951 32.944 22.739 1.00 9.46 122 VAL A CA 1
ATOM 609 C C . VAL A 1 89 ? 52.632 34.243 23.186 1.00 10.25 122 VAL A C 1
ATOM 610 O O . VAL A 1 89 ? 53.194 34.960 22.362 1.00 10.38 122 VAL A O 1
ATOM 614 N N . LYS A 1 90 ? 52.557 34.548 24.481 1.00 10.31 123 LYS A N 1
ATOM 615 C CA . LYS A 1 90 ? 53.070 35.804 25.008 1.00 11.08 123 LYS A CA 1
ATOM 616 C C . LYS A 1 90 ? 54.235 35.520 25.925 1.00 11.30 123 LYS A C 1
ATOM 617 O O . LYS A 1 90 ? 54.209 34.555 26.665 1.00 10.51 123 LYS A O 1
ATOM 623 N N . SER A 1 91 ? 55.278 36.336 25.825 1.00 12.46 124 SER A N 1
ATOM 624 C CA . SER A 1 91 ? 56.394 36.271 26.757 1.00 12.16 124 SER A CA 1
ATOM 625 C C . SER A 1 91 ? 56.329 37.499 27.681 1.00 14.00 124 SER A C 1
ATOM 626 O O . SER A 1 91 ? 56.056 38.631 27.239 1.00 13.94 124 SER A O 1
ATOM 629 N N . ALA A 1 92 ? 56.529 37.261 28.971 1.00 13.77 125 ALA A N 1
ATOM 630 C CA . ALA A 1 92 ? 56.588 38.331 29.957 1.00 15.49 125 ALA A CA 1
ATOM 631 C C . ALA A 1 92 ? 57.675 38.085 30.985 1.00 16.14 125 ALA A C 1
ATOM 632 O O . ALA A 1 92 ? 57.922 36.957 31.397 1.00 15.05 125 ALA A O 1
ATOM 634 N N . ASP A 1 93 ? 58.329 39.159 31.412 1.00 17.32 126 ASP A N 1
ATOM 635 C CA . ASP A 1 93 ? 59.262 39.072 32.520 1.00 19.08 126 ASP A CA 1
ATOM 636 C C . ASP A 1 93 ? 59.349 40.439 33.192 1.00 20.37 126 ASP A C 1
ATOM 637 O O . ASP A 1 93 ? 59.086 41.460 32.561 1.00 20.01 126 ASP A O 1
ATOM 642 N N . VAL A 1 94 ? 59.702 40.449 34.476 1.00 21.42 127 VAL A N 1
ATOM 643 C CA . VAL A 1 94 ? 59.537 41.659 35.298 1.00 23.32 127 VAL A CA 1
ATOM 644 C C . VAL A 1 94 ? 60.331 42.856 34.766 1.00 24.35 127 VAL A C 1
ATOM 645 O O . VAL A 1 94 ? 59.856 43.998 34.804 1.00 24.89 127 VAL A O 1
ATOM 649 N N . ASN A 1 95 ? 61.526 42.596 34.245 1.00 25.11 128 ASN A N 1
ATOM 650 C CA . ASN A 1 95 ? 62.373 43.672 33.740 1.00 26.70 128 ASN A CA 1
ATOM 651 C C . ASN A 1 95 ? 62.267 43.870 32.235 1.00 26.53 128 ASN A C 1
ATOM 652 O O . ASN A 1 95 ? 63.051 44.628 31.654 1.00 27.13 128 ASN A O 1
ATOM 657 N N . ASN A 1 96 ? 61.295 43.190 31.621 1.00 25.14 129 ASN A N 1
ATOM 658 C CA . ASN A 1 96 ? 61.032 43.296 30.189 1.00 25.41 129 ASN A CA 1
ATOM 659 C C . ASN A 1 96 ? 62.314 43.109 29.354 1.00 25.36 129 ASN A C 1
ATOM 660 O O . ASN A 1 96 ? 62.539 43.837 28.386 1.00 25.98 129 ASN A O 1
ATOM 665 N N . ASN A 1 97 ? 63.135 42.128 29.749 1.00 24.46 130 ASN A N 1
ATOM 666 C CA . ASN A 1 97 ? 64.449 41.852 29.147 1.00 24.46 130 ASN A CA 1
ATOM 667 C C . ASN A 1 97 ? 64.462 40.693 28.161 1.00 22.97 130 ASN A C 1
ATOM 668 O O . ASN A 1 97 ? 65.337 40.604 27.307 1.00 23.52 130 ASN A O 1
ATOM 673 N N . ILE A 1 98 ? 63.496 39.796 28.302 1.00 20.87 131 ILE A N 1
ATOM 674 C CA . ILE A 1 98 ? 63.448 38.567 27.510 1.00 19.69 131 ILE A CA 1
ATOM 675 C C . ILE A 1 98 ? 62.553 38.766 26.278 1.00 18.55 131 ILE A C 1
ATOM 676 O O . ILE A 1 98 ? 61.472 39.360 26.392 1.00 17.48 131 ILE A O 1
ATOM 681 N N . LYS A 1 99 ? 63.036 38.308 25.119 1.00 16.82 132 LYS A N 1
ATOM 682 C CA . LYS A 1 99 ? 62.386 38.591 23.834 1.00 16.75 132 LYS A CA 1
ATOM 683 C C . LYS A 1 99 ? 62.170 37.319 23.011 1.00 15.25 132 LYS A C 1
ATOM 684 O O . LYS A 1 99 ? 62.987 36.414 23.031 1.00 15.40 132 LYS A O 1
ATOM 688 N N . ILE A 1 100 ? 61.065 37.265 22.281 1.00 13.84 133 ILE A N 1
ATOM 689 C CA . ILE A 1 100 ? 60.886 36.264 21.265 1.00 13.31 133 ILE A CA 1
ATOM 690 C C . ILE A 1 100 ? 61.735 36.713 20.074 1.00 13.70 133 ILE A C 1
ATOM 691 O O . ILE A 1 100 ? 61.478 37.755 19.456 1.00 14.22 133 ILE A O 1
ATOM 696 N N . ALA A 1 101 ? 62.765 35.940 19.774 1.00 12.71 134 ALA A N 1
ATOM 697 C CA . ALA A 1 101 ? 63.669 36.284 18.686 1.00 13.67 134 ALA A CA 1
ATOM 698 C C . ALA A 1 101 ? 63.094 35.945 17.316 1.00 13.34 134 ALA A C 1
ATOM 699 O O . ALA A 1 101 ? 63.333 36.657 16.344 1.00 12.86 134 ALA A O 1
ATOM 701 N N . ASN A 1 102 ? 62.327 34.861 17.250 1.00 12.58 135 ASN A N 1
ATOM 702 C CA . ASN A 1 102 ? 61.697 34.434 16.021 1.00 12.41 135 ASN A CA 1
ATOM 703 C C . ASN A 1 102 ? 60.725 33.310 16.357 1.00 11.62 135 ASN A C 1
ATOM 704 O O . ASN A 1 102 ? 60.714 32.806 17.483 1.00 10.51 135 ASN A O 1
ATOM 709 N N . SER A 1 103 ? 59.903 32.945 15.388 1.00 10.55 136 SER A N 1
ATOM 710 C CA . SER A 1 103 ? 58.814 32.002 15.643 1.00 10.56 136 SER A CA 1
ATOM 711 C C . SER A 1 103 ? 58.356 31.421 14.308 1.00 10.46 136 SER A C 1
ATOM 712 O O . SER A 1 103 ? 58.514 32.059 13.251 1.00 11.33 136 SER A O 1
ATOM 715 N N . ILE A 1 104 ? 57.810 30.214 14.355 1.00 10.80 137 ILE A N 1
ATOM 716 C CA . ILE A 1 104 ? 57.280 29.546 13.167 1.00 10.62 137 ILE A CA 1
ATOM 717 C C . ILE A 1 104 ? 55.896 28.968 13.527 1.00 10.29 137 ILE A C 1
ATOM 718 O O . ILE A 1 104 ? 55.634 28.631 14.693 1.00 9.82 137 ILE A O 1
ATOM 723 N N . PRO A 1 105 ? 54.998 28.839 12.541 1.00 10.77 138 PRO A N 1
ATOM 724 C CA . PRO A 1 105 ? 55.166 29.165 11.125 1.00 11.52 138 PRO A CA 1
ATOM 725 C C . PRO A 1 105 ? 55.040 30.639 10.868 1.00 12.18 138 PRO A C 1
ATOM 726 O O . PRO A 1 105 ? 54.571 31.377 11.729 1.00 11.40 138 PRO A O 1
ATOM 730 N N . LYS A 1 106 ? 55.473 31.071 9.683 1.00 13.12 139 LYS A N 1
ATOM 731 C CA . LYS A 1 106 ? 55.499 32.496 9.391 1.00 14.41 139 LYS A CA 1
ATOM 732 C C . LYS A 1 106 ? 54.580 32.855 8.237 1.00 14.00 139 LYS A C 1
ATOM 733 O O . LYS A 1 106 ? 54.135 31.981 7.486 1.00 13.18 139 LYS A O 1
ATOM 739 N N . ASN A 1 107 ? 54.302 34.158 8.117 1.00 13.97 140 ASN A N 1
ATOM 740 C CA . ASN A 1 107 ? 53.477 34.686 7.044 1.00 14.53 140 ASN A CA 1
ATOM 741 C C . ASN A 1 107 ? 52.135 33.953 6.947 1.00 13.61 140 ASN A C 1
ATOM 742 O O . ASN A 1 107 ? 51.487 33.720 7.986 1.00 12.44 140 ASN A O 1
ATOM 747 N N . THR A 1 108 ? 51.708 33.599 5.734 1.00 12.59 141 THR A N 1
ATOM 748 C CA . THR A 1 108 ? 50.447 32.881 5.543 1.00 12.29 141 THR A CA 1
ATOM 749 C C . THR A 1 108 ? 50.681 31.580 4.792 1.00 13.21 141 THR A C 1
ATOM 750 O O . THR A 1 108 ? 51.363 31.576 3.755 1.00 14.11 141 THR A O 1
ATOM 754 N N . ILE A 1 109 ? 50.113 30.495 5.313 1.00 12.49 142 ILE A N 1
ATOM 755 C CA . ILE A 1 109 ? 50.266 29.156 4.719 1.00 12.15 142 ILE A CA 1
ATOM 756 C C . ILE A 1 109 ? 48.897 28.589 4.399 1.00 12.09 142 ILE A C 1
ATOM 757 O O . ILE A 1 109 ? 48.055 28.443 5.280 1.00 11.62 142 ILE A O 1
ATOM 762 N N . ASP A 1 110 ? 48.674 28.316 3.118 1.00 12.37 143 ASP A N 1
ATOM 763 C CA . ASP A 1 110 ? 47.404 27.808 2.645 1.00 14.07 143 ASP A CA 1
ATOM 764 C C . ASP A 1 110 ? 47.472 26.283 2.463 1.00 14.40 143 ASP A C 1
ATOM 765 O O . ASP A 1 110 ? 46.438 25.654 2.275 1.00 15.14 143 ASP A O 1
ATOM 770 N N . LYS A 1 111 ? 48.680 25.705 2.468 1.00 14.95 144 LYS A N 1
ATOM 771 C CA . LYS A 1 111 ? 48.864 24.254 2.257 1.00 15.00 144 LYS A CA 1
ATOM 772 C C . LYS A 1 111 ? 48.230 23.479 3.397 1.00 14.50 144 LYS A C 1
ATOM 773 O O . LYS A 1 111 ? 48.300 23.912 4.553 1.00 13.27 144 LYS A O 1
ATOM 779 N N . LYS A 1 112 ? 47.657 22.311 3.098 1.00 14.53 145 LYS A N 1
ATOM 780 C CA . LYS A 1 112 ? 47.026 21.532 4.163 1.00 14.61 145 LYS A CA 1
ATOM 781 C C . LYS A 1 112 ? 48.036 21.148 5.252 1.00 14.24 145 LYS A C 1
ATOM 782 O O . LYS A 1 112 ? 47.720 21.185 6.449 1.00 13.96 145 LYS A O 1
ATOM 788 N N . ASP A 1 113 ? 49.232 20.728 4.838 1.00 13.63 146 ASP A N 1
ATOM 789 C CA . ASP A 1 113 ? 50.235 20.279 5.803 1.00 13.70 146 ASP A CA 1
ATOM 790 C C . ASP A 1 113 ? 51.241 21.388 6.045 1.00 13.59 146 ASP A C 1
ATOM 791 O O . ASP A 1 113 ? 51.936 21.826 5.118 1.00 14.22 146 ASP A O 1
ATOM 796 N N . VAL A 1 114 ? 51.291 21.859 7.286 1.00 11.67 147 VAL A N 1
ATOM 797 C CA . VAL A 1 114 ? 52.231 22.903 7.682 1.00 11.93 147 VAL A CA 1
ATOM 798 C C . VAL A 1 114 ? 53.427 22.224 8.330 1.00 12.87 147 VAL A C 1
ATOM 799 O O . VAL A 1 114 ? 53.273 21.364 9.209 1.00 12.90 147 VAL A O 1
ATOM 803 N N . SER A 1 115 ? 54.624 22.585 7.875 1.00 13.61 148 SER A N 1
ATOM 804 C CA . SER A 1 115 ? 55.833 21.980 8.417 1.00 16.23 148 SER A CA 1
ATOM 805 C C . SER A 1 115 ? 56.962 22.969 8.250 1.00 16.42 148 SER A C 1
ATOM 806 O O . SER A 1 115 ? 57.187 23.440 7.141 1.00 17.68 148 SER A O 1
ATOM 809 N N . ASN A 1 116 ? 57.649 23.293 9.344 1.00 16.28 149 ASN A N 1
ATOM 810 C CA A ASN A 1 116 ? 58.901 24.065 9.242 0.50 16.03 149 ASN A CA 1
ATOM 811 C CA B ASN A 1 116 ? 58.775 24.233 9.355 0.50 16.35 149 ASN A CA 1
ATOM 812 C C . ASN A 1 116 ? 59.740 23.852 10.473 1.00 16.03 149 ASN A C 1
ATOM 813 O O . ASN A 1 116 ? 59.348 23.134 11.399 1.00 14.87 149 ASN A O 1
ATOM 822 N N . SER A 1 117 ? 60.953 24.393 10.427 1.00 15.77 150 SER A N 1
ATOM 823 C CA A SER A 1 117 ? 61.890 24.207 11.516 0.50 15.92 150 SER A CA 1
ATOM 824 C CA B SER A 1 117 ? 61.925 24.184 11.486 0.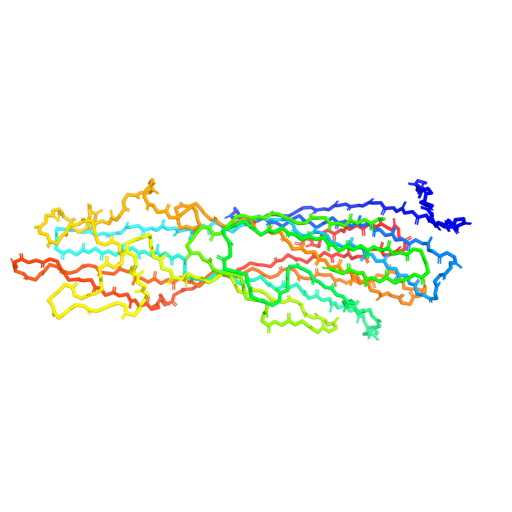50 15.94 150 SER A CA 1
ATOM 825 C C . SER A 1 117 ? 62.523 25.525 11.903 1.00 15.81 150 SER A C 1
ATOM 826 O O . SER A 1 117 ? 62.683 26.426 11.061 1.00 15.56 150 SER A O 1
ATOM 831 N N . ILE A 1 118 ? 62.847 25.642 13.189 1.00 14.48 151 ILE A N 1
ATOM 832 C CA . ILE A 1 118 ? 63.590 26.786 13.710 1.00 14.35 151 ILE A CA 1
ATOM 833 C C . ILE A 1 118 ? 64.867 26.205 14.300 1.00 14.74 151 ILE A C 1
ATOM 834 O O . ILE A 1 118 ? 64.814 25.259 15.064 1.00 15.16 151 ILE A O 1
ATOM 839 N N . GLY A 1 119 ? 66.004 26.774 13.939 1.00 15.19 152 GLY A N 1
ATOM 840 C CA . GLY A 1 119 ? 67.288 26.187 14.313 1.00 16.26 152 GLY A CA 1
ATOM 841 C C . GLY A 1 119 ? 68.138 27.163 15.105 1.00 16.74 152 GLY A C 1
ATOM 842 O O . GLY A 1 119 ? 68.013 28.389 14.948 1.00 16.22 152 GLY A O 1
ATOM 843 N N . TYR A 1 120 ? 68.992 26.603 15.965 1.00 17.21 153 TYR A N 1
ATOM 844 C CA . TYR A 1 120 ? 69.943 27.389 16.740 1.00 17.24 153 TYR A CA 1
ATOM 845 C C . TYR A 1 120 ? 71.350 27.006 16.316 1.00 18.25 153 TYR A C 1
ATOM 846 O O . TYR A 1 120 ? 71.688 25.827 16.269 1.00 19.01 153 TYR A O 1
ATOM 855 N N . SER A 1 121 ? 72.165 28.007 16.013 1.00 18.33 154 SER A N 1
ATOM 856 C CA . SER A 1 121 ? 73.579 27.786 15.729 1.00 19.51 154 SER A CA 1
ATOM 857 C C . SER A 1 121 ? 74.432 28.271 16.884 1.00 19.85 154 SER A C 1
ATOM 858 O O . SER A 1 121 ? 74.183 29.345 17.435 1.00 19.32 154 SER A O 1
ATOM 861 N N . ILE A 1 122 ? 75.440 27.479 17.241 1.00 20.27 155 ILE A N 1
ATOM 862 C CA . ILE A 1 122 ? 76.378 27.876 18.303 1.00 21.87 155 ILE A CA 1
ATOM 863 C C . ILE A 1 122 ? 76.932 29.255 17.929 1.00 22.56 155 ILE A C 1
ATOM 864 O O . ILE A 1 122 ? 77.284 29.499 16.771 1.00 23.55 155 ILE A O 1
ATOM 869 N N . GLY A 1 123 ? 76.934 30.171 18.892 1.00 22.70 156 GLY A N 1
ATOM 870 C CA . GLY A 1 123 ? 77.262 31.567 18.619 1.00 24.01 156 GLY A CA 1
ATOM 871 C C . GLY A 1 123 ? 76.033 32.448 18.726 1.00 23.73 156 GLY A C 1
ATOM 872 O O . GLY A 1 123 ? 76.143 33.665 18.896 1.00 24.35 156 GLY A O 1
ATOM 873 N N . GLY A 1 124 ? 74.860 31.834 18.613 1.00 23.05 157 GLY A N 1
ATOM 874 C CA . GLY A 1 124 ? 73.593 32.516 18.877 1.00 22.60 157 GLY A CA 1
ATOM 875 C C . GLY A 1 124 ? 72.646 32.759 17.720 1.00 22.45 157 GLY A C 1
ATOM 876 O O . GLY A 1 124 ? 71.521 33.225 17.932 1.00 22.05 157 GLY A O 1
ATOM 877 N N . ASN A 1 125 ? 73.073 32.450 16.497 1.00 22.79 158 ASN A N 1
ATOM 878 C CA . ASN A 1 125 ? 72.228 32.697 15.324 1.00 23.34 158 ASN A CA 1
ATOM 879 C C . ASN A 1 125 ? 70.981 31.806 15.306 1.00 22.12 158 ASN A C 1
ATOM 880 O O . ASN A 1 125 ? 71.064 30.599 15.541 1.00 20.89 158 ASN A O 1
ATOM 885 N N . ILE A 1 126 ? 69.834 32.420 15.031 1.00 21.97 159 ILE A N 1
ATOM 886 C CA . ILE A 1 126 ? 68.545 31.718 14.962 1.00 21.44 159 ILE A CA 1
ATOM 887 C C . ILE A 1 126 ? 68.034 31.762 13.521 1.00 22.36 159 ILE A C 1
ATOM 888 O O . ILE A 1 126 ? 67.969 32.834 12.903 1.00 22.50 159 ILE A O 1
ATOM 893 N N . SER A 1 127 ? 67.692 30.594 12.989 1.00 21.98 160 SER A N 1
ATOM 894 C CA . SER A 1 127 ? 67.276 30.480 11.596 1.00 23.10 160 SER A CA 1
ATOM 895 C C . SER A 1 127 ? 65.902 29.823 11.468 1.00 22.26 160 SER A C 1
ATOM 896 O O . SER A 1 127 ? 65.575 28.919 12.236 1.00 21.27 160 SER A O 1
ATOM 899 N N . VAL A 1 128 ? 65.116 30.275 10.489 1.00 22.41 161 VAL A N 1
ATOM 900 C CA . VAL A 1 128 ? 63.783 29.705 10.228 1.00 22.08 161 VAL A CA 1
ATOM 901 C C . VAL A 1 128 ? 63.584 29.245 8.772 1.00 23.76 161 VAL A C 1
ATOM 902 O O . VAL A 1 128 ? 62.437 28.952 8.375 1.00 23.89 161 VAL A O 1
ATOM 906 N N . VAL A 1 143 ? 70.848 22.113 16.813 1.00 27.60 176 VAL A N 1
ATOM 907 C CA . VAL A 1 143 ? 69.689 22.133 17.671 1.00 26.63 176 VAL A CA 1
ATOM 908 C C . VAL A 1 143 ? 68.548 22.733 16.860 1.00 25.33 176 VAL A C 1
ATOM 909 O O . VAL A 1 143 ? 68.676 23.827 16.299 1.00 25.13 176 VAL A O 1
ATOM 913 N N . GLN A 1 144 ? 67.443 22.003 16.772 1.00 24.02 177 GLN A N 1
ATOM 914 C CA . GLN A 1 144 ? 66.295 22.495 16.015 1.00 22.82 177 GLN A CA 1
ATOM 915 C C . GLN A 1 144 ? 64.995 21.998 16.616 1.00 22.16 177 GLN A C 1
ATOM 916 O O . GLN A 1 144 ? 64.970 20.972 17.301 1.00 21.65 177 GLN A O 1
ATOM 919 N N . ASN A 1 145 ? 63.929 22.765 16.405 1.00 21.15 178 ASN A N 1
ATOM 920 C CA . ASN A 1 145 ? 62.590 22.321 16.749 1.00 20.80 178 ASN A CA 1
ATOM 921 C C . ASN A 1 145 ? 61.798 22.285 15.455 1.00 20.43 178 ASN A C 1
ATOM 922 O O . ASN A 1 145 ? 61.798 23.258 14.701 1.00 19.37 178 ASN A O 1
ATOM 927 N N . THR A 1 146 ? 61.143 21.167 15.181 1.00 20.08 179 THR A N 1
ATOM 928 C CA . THR A 1 146 ? 60.360 21.035 13.958 1.00 20.12 179 THR A CA 1
ATOM 929 C C . THR A 1 146 ? 58.881 21.014 14.340 1.00 18.70 179 THR A C 1
ATOM 930 O O . THR A 1 146 ? 58.500 20.373 15.334 1.00 20.03 179 THR A O 1
ATOM 934 N N . ILE A 1 147 ? 58.059 21.754 13.597 1.00 16.31 180 ILE A N 1
ATOM 935 C CA . ILE A 1 147 ? 56.619 21.733 13.824 1.00 14.13 180 ILE A CA 1
ATOM 936 C C . ILE A 1 147 ? 55.910 21.040 12.673 1.00 13.38 180 ILE A C 1
ATOM 937 O O . ILE A 1 147 ? 56.417 20.984 11.554 1.00 13.93 180 ILE A O 1
ATOM 942 N N . SER A 1 148 ? 54.721 20.524 12.959 1.00 12.45 181 SER A N 1
ATOM 943 C CA . SER A 1 148 ? 53.920 19.821 11.962 1.00 12.58 181 SER A CA 1
ATOM 944 C C . SER A 1 148 ? 52.478 19.816 12.409 1.00 11.40 181 SER A C 1
ATOM 945 O O . SER A 1 148 ? 52.167 19.406 13.537 1.00 11.51 181 SER A O 1
ATOM 948 N N . TYR A 1 149 ? 51.590 20.281 11.535 1.00 10.84 182 TYR A N 1
ATOM 949 C CA . TYR A 1 149 ? 50.162 20.077 11.745 1.00 10.48 182 TYR A CA 1
ATOM 950 C C . TYR A 1 149 ? 49.401 20.117 10.445 1.00 10.64 182 TYR A C 1
ATOM 951 O O . TYR A 1 149 ? 49.922 20.573 9.435 1.00 11.87 182 TYR A O 1
ATOM 960 N N . GLU A 1 150 ? 48.186 19.589 10.466 1.00 10.49 183 GLU A N 1
ATOM 961 C CA . GLU A 1 150 ? 47.320 19.669 9.302 1.00 10.88 183 GLU A CA 1
ATOM 962 C C . GLU A 1 150 ? 46.165 20.670 9.522 1.00 10.25 183 GLU A C 1
ATOM 963 O O . GLU A 1 150 ? 45.681 20.873 10.658 1.00 9.64 183 GLU A O 1
ATOM 969 N N . GLN A 1 151 ? 45.739 21.308 8.435 1.00 8.99 184 GLN A N 1
ATOM 970 C CA . GLN A 1 151 ? 44.660 22.300 8.514 1.00 9.03 184 GLN A CA 1
ATOM 971 C C . GLN A 1 151 ? 43.718 22.212 7.296 1.00 9.72 184 GLN A C 1
ATOM 972 O O . GLN A 1 151 ? 43.432 23.227 6.672 1.00 10.05 184 GLN A O 1
ATOM 978 N N . PRO A 1 152 ? 43.213 21.007 6.968 1.00 10.74 185 PRO A N 1
ATOM 979 C CA . PRO A 1 152 ? 42.333 20.910 5.772 1.00 11.44 185 PRO A CA 1
ATOM 980 C C . PRO A 1 152 ? 41.196 21.935 5.794 1.00 11.24 185 PRO A C 1
ATOM 981 O O . PRO A 1 152 ? 40.515 22.081 6.816 1.00 12.03 185 PRO A O 1
ATOM 985 N N . ASP A 1 153 ? 41.047 22.645 4.672 1.00 11.41 186 ASP A N 1
ATOM 986 C CA . ASP A 1 153 ? 40.024 23.700 4.462 1.00 10.74 186 ASP A CA 1
ATOM 987 C C . ASP A 1 153 ? 40.269 25.024 5.176 1.00 10.14 186 ASP A C 1
ATOM 988 O O . ASP A 1 153 ? 39.420 25.922 5.073 1.00 10.35 186 ASP A O 1
ATOM 993 N N . PHE A 1 154 ? 41.407 25.143 5.880 1.00 8.48 187 PHE A N 1
ATOM 994 C CA . PHE A 1 154 ? 41.768 26.335 6.635 1.00 8.92 187 PHE A CA 1
ATOM 995 C C . PHE A 1 154 ? 43.110 26.857 6.144 1.00 9.49 187 PHE A C 1
ATOM 996 O O . PHE A 1 154 ? 43.804 26.160 5.368 1.00 11.22 187 PHE A O 1
ATOM 1004 N N . ARG A 1 155 ? 43.463 28.076 6.560 1.00 9.84 188 ARG A N 1
ATOM 1005 C CA . ARG A 1 155 ? 44.811 28.619 6.342 1.00 10.12 188 ARG A CA 1
ATOM 1006 C C . ARG A 1 155 ? 45.356 29.167 7.645 1.00 9.92 188 ARG A C 1
ATOM 1007 O O . ARG A 1 155 ? 44.579 29.467 8.562 1.00 9.95 188 ARG A O 1
ATOM 1015 N N . THR A 1 156 ? 46.678 29.283 7.731 1.00 9.48 189 THR A N 1
ATOM 1016 C CA . THR A 1 156 ? 47.333 29.844 8.904 1.00 8.98 189 THR A CA 1
ATOM 1017 C C . THR A 1 156 ? 47.862 31.231 8.542 1.00 9.37 189 THR A C 1
ATOM 1018 O O . THR A 1 156 ? 48.552 31.392 7.527 1.00 9.39 189 THR A O 1
ATOM 1022 N N . ILE A 1 157 ? 47.501 32.223 9.353 1.00 8.86 190 ILE A N 1
ATOM 1023 C CA . ILE A 1 157 ? 47.972 33.598 9.148 1.00 9.49 190 ILE A CA 1
ATOM 1024 C C . ILE A 1 157 ? 48.719 33.981 10.413 1.00 10.51 190 ILE A C 1
ATOM 1025 O O . ILE A 1 157 ? 48.118 34.035 11.492 1.00 9.31 190 ILE A O 1
ATOM 1030 N N . GLN A 1 158 ? 50.025 34.219 10.317 1.00 10.96 191 GLN A N 1
ATOM 1031 C CA . GLN A 1 158 ? 50.705 34.768 11.498 1.00 12.71 191 GLN A CA 1
ATOM 1032 C C . GLN A 1 158 ? 50.365 36.255 11.590 1.00 13.66 191 GLN A C 1
ATOM 1033 O O . GLN A 1 158 ? 50.823 37.055 10.779 1.00 15.12 191 GLN A O 1
ATOM 1039 N N . ARG A 1 159 ? 49.521 36.606 12.551 1.00 13.93 192 ARG A N 1
ATOM 1040 C CA . ARG A 1 159 ? 48.948 37.954 12.637 1.00 15.95 192 ARG A CA 1
ATOM 1041 C C . ARG A 1 159 ? 49.779 38.900 13.495 1.00 16.63 192 ARG A C 1
ATOM 1042 O O . ARG A 1 159 ? 49.700 40.122 13.321 1.00 16.42 192 ARG A O 1
ATOM 1050 N N . LYS A 1 160 ? 50.571 38.338 14.409 1.00 16.02 193 LYS A N 1
ATOM 1051 C CA . LYS A 1 160 ? 51.508 39.139 15.215 1.00 17.04 193 LYS A CA 1
ATOM 1052 C C . LYS A 1 160 ? 52.837 38.410 15.360 1.00 16.44 193 LYS A C 1
ATOM 1053 O O . LYS A 1 160 ? 52.877 37.187 15.505 1.00 14.86 193 LYS A O 1
ATOM 1059 N N . ASP A 1 161 ? 53.929 39.171 15.284 1.00 17.15 194 ASP A N 1
ATOM 1060 C CA . ASP A 1 161 ? 55.258 38.597 15.423 1.00 18.10 194 ASP A CA 1
ATOM 1061 C C . ASP A 1 161 ? 56.188 39.669 15.979 1.00 19.42 194 ASP A C 1
ATOM 1062 O O . ASP A 1 161 ? 57.010 40.240 15.249 1.00 20.46 194 ASP A O 1
ATOM 1064 N N . ASP A 1 162 ? 56.028 39.984 17.266 1.00 19.19 195 ASP A N 1
ATOM 1065 C CA . ASP A 1 162 ? 56.921 40.950 17.890 1.00 18.98 195 ASP A CA 1
ATOM 1066 C C . ASP A 1 162 ? 57.619 40.367 19.113 1.00 17.82 195 ASP A C 1
ATOM 1067 O O . ASP A 1 162 ? 57.470 39.176 19.392 1.00 16.42 195 ASP A O 1
ATOM 1072 N N . ALA A 1 163 ? 58.354 41.202 19.839 1.00 16.39 196 ALA A N 1
ATOM 1073 C CA . ALA A 1 163 ? 59.239 40.720 20.906 1.00 15.47 196 ALA A CA 1
ATOM 1074 C C . ALA A 1 163 ? 58.520 39.986 22.052 1.00 14.28 196 ALA A C 1
ATOM 1075 O O . ALA A 1 163 ? 59.134 39.142 22.730 1.00 12.98 196 ALA A O 1
ATOM 1077 N N . ASN A 1 164 ? 57.236 40.298 22.265 1.00 13.75 197 ASN A N 1
ATOM 1078 C CA . ASN A 1 164 ? 56.502 39.691 23.383 1.00 13.77 197 ASN A CA 1
ATOM 1079 C C . ASN A 1 164 ? 55.231 38.944 23.005 1.00 12.55 197 ASN A C 1
ATOM 1080 O O . ASN A 1 164 ? 54.556 38.416 23.889 1.00 12.35 197 ASN A O 1
ATOM 1085 N N . LEU A 1 165 ? 54.902 38.900 21.706 1.00 11.78 198 LEU A N 1
ATOM 1086 C CA . LEU A 1 165 ? 53.702 38.200 21.244 1.00 11.68 198 LEU A CA 1
ATOM 1087 C C . LEU A 1 165 ? 53.915 37.578 19.874 1.00 12.15 198 LEU A C 1
ATOM 1088 O O . LEU A 1 165 ? 54.339 38.264 18.945 1.00 13.92 198 LEU A O 1
ATOM 1093 N N . ALA A 1 166 ? 53.621 36.286 19.759 1.00 11.28 199 ALA A N 1
ATOM 1094 C CA . ALA A 1 166 ? 53.501 35.625 18.477 1.00 11.13 199 ALA A CA 1
ATOM 1095 C C . ALA A 1 166 ? 52.053 35.160 18.433 1.00 11.20 199 ALA A C 1
ATOM 1096 O O . ALA A 1 166 ? 51.551 34.571 19.396 1.00 12.03 199 ALA A O 1
ATOM 1098 N N . SER A 1 167 ? 51.364 35.467 17.347 1.00 10.94 200 SER A N 1
ATOM 1099 C CA . SER A 1 167 ? 49.956 35.112 17.251 1.00 10.67 200 SER A CA 1
ATOM 1100 C C . SER A 1 167 ? 49.619 34.594 15.863 1.00 10.39 200 SER A C 1
ATOM 1101 O O . SER A 1 167 ? 50.149 35.093 14.885 1.00 11.08 200 SER A O 1
ATOM 1104 N N . TRP A 1 168 ? 48.732 33.603 15.807 1.00 9.65 201 TRP A N 1
ATOM 1105 C CA . TRP A 1 168 ? 48.336 32.942 14.570 1.00 9.68 201 TRP A CA 1
ATOM 1106 C C . TRP A 1 168 ? 46.827 32.772 14.534 1.00 10.36 201 TRP A C 1
ATOM 1107 O O . TRP A 1 168 ? 46.230 32.355 15.525 1.00 9.73 201 TRP A O 1
ATOM 1118 N N . ASP A 1 169 ? 46.224 33.102 13.396 1.00 10.13 202 ASP A N 1
ATOM 1119 C CA . ASP A 1 169 ? 44.844 32.718 13.126 1.00 10.10 202 ASP A CA 1
ATOM 1120 C C . ASP A 1 169 ? 44.845 31.560 12.159 1.00 9.79 202 ASP A C 1
ATOM 1121 O O . ASP A 1 169 ? 45.492 31.621 11.109 1.00 9.38 202 ASP A O 1
ATOM 1126 N N . ILE A 1 170 ? 44.142 30.502 12.535 1.00 9.29 203 ILE A N 1
ATOM 1127 C CA . ILE A 1 170 ? 43.915 29.387 11.630 1.00 9.80 203 ILE A CA 1
ATOM 1128 C C . ILE A 1 170 ? 42.452 29.540 11.231 1.00 9.50 203 ILE A C 1
ATOM 1129 O O . ILE A 1 170 ? 41.530 29.266 12.023 1.00 9.63 203 ILE A O 1
ATOM 1134 N N . LYS A 1 171 ? 42.257 30.028 10.007 1.00 8.43 204 LYS A N 1
ATOM 1135 C CA . LYS A 1 171 ? 40.970 30.575 9.603 1.00 8.81 204 LYS A CA 1
ATOM 1136 C C . LYS A 1 171 ? 40.392 29.777 8.443 1.00 8.21 204 LYS A C 1
ATOM 1137 O O . LYS A 1 171 ? 41.091 29.403 7.516 1.00 8.29 204 LYS A O 1
ATOM 1143 N N . PHE A 1 172 ? 39.091 29.558 8.491 1.00 8.18 205 PHE A N 1
ATOM 1144 C CA . PHE A 1 172 ? 38.422 28.768 7.484 1.00 8.35 205 PHE A CA 1
ATOM 1145 C C . PHE A 1 172 ? 38.538 29.465 6.130 1.00 8.55 205 PHE A C 1
ATOM 1146 O O . PHE A 1 172 ? 38.427 30.710 6.034 1.00 9.62 205 PHE A O 1
ATOM 1154 N N . VAL A 1 173 ? 38.758 28.670 5.091 1.00 7.83 206 VAL A N 1
ATOM 1155 C CA . VAL A 1 173 ? 38.857 29.186 3.734 1.00 9.30 206 VAL A CA 1
ATOM 1156 C C . VAL A 1 173 ? 37.593 28.828 2.953 1.00 9.20 206 VAL A C 1
ATOM 1157 O O . VAL A 1 173 ? 36.810 29.710 2.613 1.00 9.84 206 VAL A O 1
ATOM 1161 N N . GLU A 1 174 ? 37.404 27.538 2.655 1.00 10.42 207 GLU A N 1
ATOM 1162 C CA . GLU A 1 174 ? 36.260 27.070 1.849 1.00 11.79 207 GLU A CA 1
ATOM 1163 C C . GLU A 1 174 ? 36.129 25.561 1.988 1.00 12.68 207 GLU A C 1
ATOM 1164 O O . GLU A 1 174 ? 37.111 24.865 2.292 1.00 12.88 207 GLU A O 1
ATOM 1170 N N . THR A 1 175 ? 34.931 25.041 1.737 1.00 12.62 208 THR A N 1
ATOM 1171 C CA . THR A 1 175 ? 34.772 23.588 1.678 1.00 13.27 208 THR A CA 1
ATOM 1172 C C . THR A 1 175 ? 35.341 23.065 0.353 1.00 13.84 208 THR A C 1
ATOM 1173 O O . THR A 1 175 ? 35.655 23.838 -0.553 1.00 13.80 208 THR A O 1
ATOM 1177 N N . LYS A 1 176 ? 35.490 21.744 0.238 1.00 14.81 209 LYS A N 1
ATOM 1178 C CA . LYS A 1 176 ? 35.902 21.131 -1.027 1.00 15.92 209 LYS A CA 1
ATOM 1179 C C . LYS A 1 176 ? 34.975 21.525 -2.194 1.00 15.40 209 LYS A C 1
ATOM 1180 O O . LYS A 1 176 ? 35.438 21.638 -3.327 1.00 15.48 209 LYS A O 1
ATOM 1186 N N . ASP A 1 177 ? 33.692 21.769 -1.900 1.00 15.02 210 ASP A N 1
ATOM 1187 C CA . ASP A 1 177 ? 32.712 22.194 -2.914 1.00 15.90 210 ASP A CA 1
ATOM 1188 C C . ASP A 1 177 ? 32.846 23.667 -3.314 1.00 15.34 210 ASP A C 1
ATOM 1189 O O . ASP A 1 177 ? 32.130 24.142 -4.194 1.00 16.68 210 ASP A O 1
ATOM 1194 N N . GLY A 1 178 ? 33.750 24.371 -2.644 1.00 15.38 211 GLY A N 1
ATOM 1195 C CA . GLY A 1 178 ? 34.043 25.775 -2.917 1.00 14.95 211 GLY A CA 1
ATOM 1196 C C . GLY A 1 178 ? 33.120 26.771 -2.245 1.00 14.32 211 GLY A C 1
ATOM 1197 O O . GLY A 1 178 ? 33.096 27.933 -2.644 1.00 15.83 211 GLY A O 1
ATOM 1198 N N . TYR A 1 179 ? 32.350 26.341 -1.243 1.00 13.42 212 TYR A N 1
ATOM 1199 C CA . TYR A 1 179 ? 31.495 27.278 -0.502 1.00 12.64 212 TYR A CA 1
ATOM 1200 C C . TYR A 1 179 ? 32.269 27.932 0.624 1.00 12.32 212 TYR A C 1
ATOM 1201 O O . TYR A 1 179 ? 33.058 27.293 1.306 1.00 11.97 212 TYR A O 1
ATOM 1210 N N . ASN A 1 180 ? 32.045 29.218 0.822 1.00 11.68 213 ASN A N 1
ATOM 1211 C CA . ASN A 1 180 ? 32.751 29.923 1.886 1.00 11.02 213 ASN A CA 1
ATOM 1212 C C . ASN A 1 180 ? 31.746 30.779 2.662 1.00 10.59 213 ASN A C 1
ATOM 1213 O O . ASN A 1 180 ? 30.558 30.797 2.344 1.00 10.70 213 ASN A O 1
ATOM 1218 N N . ILE A 1 181 ? 32.204 31.498 3.680 1.00 10.77 214 ILE A N 1
ATOM 1219 C CA . ILE A 1 181 ? 31.264 32.267 4.508 1.00 11.40 214 ILE A CA 1
ATOM 1220 C C . ILE A 1 181 ? 30.539 33.395 3.765 1.00 12.19 214 ILE A C 1
ATOM 1221 O O . ILE A 1 181 ? 29.569 33.944 4.292 1.00 12.80 214 ILE A O 1
ATOM 1226 N N . ASP A 1 182 ? 31.021 33.759 2.574 1.00 12.64 215 ASP A N 1
ATOM 1227 C CA . ASP A 1 182 ? 30.332 34.762 1.760 1.00 13.96 215 ASP A CA 1
ATOM 1228 C C . ASP A 1 182 ? 29.455 34.197 0.649 1.00 14.13 215 ASP A C 1
ATOM 1229 O O . ASP A 1 182 ? 28.838 34.972 -0.081 1.00 14.56 215 ASP A O 1
ATOM 1234 N N . SER A 1 183 ? 29.399 32.867 0.488 1.00 13.96 216 SER A N 1
ATOM 1235 C CA . SER A 1 183 ? 28.686 32.277 -0.658 1.00 14.04 216 SER A CA 1
ATOM 1236 C C . SER A 1 183 ? 27.207 32.629 -0.592 1.00 15.45 216 SER A C 1
ATOM 1237 O O . SER A 1 183 ? 26.624 32.666 0.490 1.00 15.43 216 SER A O 1
ATOM 1240 N N . TYR A 1 184 ? 26.618 32.933 -1.741 1.00 16.62 217 TYR A N 1
ATOM 1241 C CA . TYR A 1 184 ? 25.221 33.346 -1.773 1.00 18.84 217 TYR A CA 1
ATOM 1242 C C . TYR A 1 184 ? 24.557 33.026 -3.099 1.00 19.56 217 TYR A C 1
ATOM 1243 O O . TYR A 1 184 ? 25.021 33.440 -4.164 1.00 20.73 217 TYR A O 1
ATOM 1252 N N . HIS A 1 185 ? 23.478 32.255 -3.009 1.00 19.55 218 HIS A N 1
ATOM 1253 C CA . HIS A 1 185 ? 22.630 31.914 -4.132 1.00 20.25 218 HIS A CA 1
ATOM 1254 C C . HIS A 1 185 ? 21.268 32.556 -3.861 1.00 20.56 218 HIS A C 1
ATOM 1255 O O . HIS A 1 185 ? 20.751 32.492 -2.733 1.00 19.21 218 HIS A O 1
ATOM 1262 N N . ALA A 1 186 ? 20.698 33.192 -4.888 1.00 21.36 219 ALA A N 1
ATOM 1263 C CA . ALA A 1 186 ? 19.428 33.914 -4.736 1.00 22.56 219 ALA A CA 1
ATOM 1264 C C . ALA A 1 186 ? 18.308 33.080 -4.113 1.00 22.64 219 ALA A C 1
ATOM 1265 O O . ALA A 1 186 ? 17.491 33.611 -3.367 1.00 23.65 219 ALA A O 1
ATOM 1267 N N . ILE A 1 187 ? 18.283 31.784 -4.414 1.00 21.86 220 ILE A N 1
ATOM 1268 C CA . ILE A 1 187 ? 17.263 30.888 -3.878 1.00 22.13 220 ILE A CA 1
ATOM 1269 C C . ILE A 1 187 ? 17.753 30.162 -2.612 1.00 21.06 220 ILE A C 1
ATOM 1270 O O . ILE A 1 187 ? 17.112 30.257 -1.571 1.00 21.22 220 ILE A O 1
ATOM 1275 N N . TYR A 1 188 ? 18.895 29.471 -2.702 1.00 19.99 221 TYR A N 1
ATOM 1276 C CA . TYR A 1 188 ? 19.374 28.599 -1.601 1.00 19.24 221 TYR A CA 1
ATOM 1277 C C . TYR A 1 188 ? 20.200 29.284 -0.520 1.00 18.46 221 TYR A C 1
ATOM 1278 O O . TYR A 1 188 ? 20.541 28.656 0.491 1.00 18.09 221 TYR A O 1
ATOM 1287 N N . GLY A 1 189 ? 20.517 30.562 -0.723 1.00 18.20 222 GLY A N 1
ATOM 1288 C CA . GLY A 1 189 ? 21.301 31.322 0.253 1.00 16.84 222 GLY A CA 1
ATOM 1289 C C . GLY A 1 189 ? 22.721 30.798 0.234 1.00 15.90 222 GLY A C 1
ATOM 1290 O O . GLY A 1 189 ? 23.257 30.497 -0.831 1.00 16.40 222 GLY A O 1
ATOM 1291 N N . ASN A 1 190 ? 23.323 30.691 1.419 1.00 15.04 223 ASN A N 1
ATOM 1292 C CA . ASN A 1 190 ? 24.651 30.118 1.551 1.00 14.77 223 ASN A CA 1
ATOM 1293 C C . ASN A 1 190 ? 24.530 28.604 1.727 1.00 14.40 223 ASN A C 1
ATOM 1294 O O . ASN A 1 190 ? 23.928 28.136 2.684 1.00 14.34 223 ASN A O 1
ATOM 1299 N N . GLN A 1 191 ? 25.093 27.851 0.790 1.00 14.93 224 GLN A N 1
ATOM 1300 C CA . GLN A 1 191 ? 24.971 26.392 0.812 1.00 14.87 224 GLN A CA 1
ATOM 1301 C C . GLN A 1 191 ? 26.094 25.695 1.585 1.00 14.14 224 GLN A C 1
ATOM 1302 O O . GLN A 1 191 ? 26.202 24.468 1.549 1.00 14.48 224 GLN A O 1
ATOM 1308 N N . LEU A 1 192 ? 26.924 26.484 2.269 1.00 13.31 225 LEU A N 1
ATOM 1309 C CA . LEU A 1 192 ? 28.105 26.011 3.022 1.00 13.88 225 LEU A CA 1
ATOM 1310 C C . LEU A 1 192 ? 28.075 24.551 3.511 1.00 13.81 225 LEU A C 1
ATOM 1311 O O . LEU A 1 192 ? 28.893 23.736 3.071 1.00 14.94 225 LEU A O 1
ATOM 1316 N N . PHE A 1 193 ? 27.159 24.217 4.422 1.00 13.60 226 PHE A N 1
ATOM 1317 C CA . PHE A 1 193 ? 27.096 22.845 4.944 1.00 13.79 226 PHE A CA 1
ATOM 1318 C C . PHE A 1 193 ? 25.738 22.215 4.723 1.00 14.30 226 PHE A C 1
ATOM 1319 O O . PHE A 1 193 ? 25.316 21.346 5.484 1.00 14.80 226 PHE A O 1
ATOM 1327 N N . MET A 1 194 ? 25.075 22.633 3.654 1.00 14.80 227 MET A N 1
ATOM 1328 C CA . MET A 1 194 ? 23.744 22.120 3.303 1.00 15.48 227 MET A CA 1
ATOM 1329 C C . MET A 1 194 ? 23.852 20.764 2.607 1.00 16.64 227 MET A C 1
ATOM 1330 O O . MET A 1 194 ? 24.439 20.659 1.520 1.00 16.63 227 MET A O 1
ATOM 1335 N N . LYS A 1 195 ? 23.304 19.726 3.229 1.00 17.05 228 LYS A N 1
ATOM 1336 C CA . LYS A 1 195 ? 23.378 18.362 2.666 1.00 18.75 228 LYS A CA 1
ATOM 1337 C C . LYS A 1 195 ? 22.491 18.209 1.427 1.00 19.84 228 LYS A C 1
ATOM 1338 O O . LYS A 1 195 ? 22.931 17.666 0.401 1.00 20.56 228 LYS A O 1
ATOM 1344 N N . SER A 1 196 ? 21.258 18.715 1.510 1.00 20.30 229 SER A N 1
ATOM 1345 C CA . SER A 1 196 ? 20.307 18.668 0.389 1.00 20.41 229 SER A CA 1
ATOM 1346 C C . SER A 1 196 ? 19.507 19.960 0.251 1.00 20.35 229 SER A C 1
ATOM 1347 O O . SER A 1 196 ? 19.060 20.529 1.239 1.00 19.33 229 SER A O 1
ATOM 1350 N N . ARG A 1 197 ? 19.309 20.409 -0.990 1.00 20.42 230 ARG A N 1
ATOM 1351 C CA . ARG A 1 197 ? 18.446 21.559 -1.261 1.00 20.58 230 ARG A CA 1
ATOM 1352 C C . ARG A 1 197 ? 16.970 21.231 -1.037 1.00 21.63 230 ARG A C 1
ATOM 1353 O O . ARG A 1 197 ? 16.174 22.108 -0.690 1.00 21.91 230 ARG A O 1
ATOM 1361 N N . LEU A 1 198 ? 16.622 19.962 -1.214 1.00 22.34 231 LEU A N 1
ATOM 1362 C CA . LEU A 1 198 ? 15.220 19.562 -1.312 1.00 23.08 231 LEU A CA 1
ATOM 1363 C C . LEU A 1 198 ? 14.751 18.631 -0.202 1.00 23.33 231 LEU A C 1
ATOM 1364 O O . LEU A 1 198 ? 13.545 18.585 0.103 1.00 24.49 231 LEU A O 1
ATOM 1369 N N . TYR A 1 199 ? 15.682 17.881 0.381 1.00 22.44 232 TYR A N 1
ATOM 1370 C CA . TYR A 1 199 ? 15.326 16.794 1.297 1.00 22.47 232 TYR A CA 1
ATOM 1371 C C . TYR A 1 199 ? 15.859 16.978 2.708 1.00 21.66 232 TYR A C 1
ATOM 1372 O O . TYR A 1 199 ? 16.662 17.886 2.954 1.00 19.93 232 TYR A O 1
ATOM 1381 N N . ASN A 1 200 ? 15.376 16.117 3.616 1.00 22.19 233 ASN A N 1
ATOM 1382 C CA . ASN A 1 200 ? 15.845 16.004 5.006 1.00 22.35 233 ASN A CA 1
ATOM 1383 C C . ASN A 1 200 ? 15.180 16.993 5.958 1.00 22.01 233 ASN A C 1
ATOM 1384 O O . ASN A 1 200 ? 14.901 18.125 5.578 1.00 21.87 233 ASN A O 1
ATOM 1389 N N . ASN A 1 201 ? 14.922 16.562 7.192 1.00 22.34 234 ASN A N 1
ATOM 1390 C CA . ASN A 1 201 ? 14.592 17.494 8.269 1.00 21.72 234 ASN A CA 1
ATOM 1391 C C . ASN A 1 201 ? 15.813 18.380 8.579 1.00 20.87 234 ASN A C 1
ATOM 1392 O O . ASN A 1 201 ? 16.941 18.023 8.222 1.00 20.22 234 ASN A O 1
ATOM 1397 N N . GLY A 1 202 ? 15.583 19.516 9.239 1.00 20.73 235 GLY A N 1
ATOM 1398 C CA . GLY A 1 202 ? 16.651 20.492 9.538 1.00 19.90 235 GLY A CA 1
ATOM 1399 C C . GLY A 1 202 ? 17.846 19.921 10.279 1.00 19.97 235 GLY A C 1
ATOM 1400 O O . GLY A 1 202 ? 19.001 20.098 9.849 1.00 19.77 235 GLY A O 1
ATOM 1401 N N . ASP A 1 203 ? 17.596 19.217 11.380 1.00 19.90 236 ASP A N 1
ATOM 1402 C CA . ASP A 1 203 ? 18.711 18.632 12.139 1.00 20.12 236 ASP A CA 1
ATOM 1403 C C . ASP A 1 203 ? 19.412 17.479 11.421 1.00 19.38 236 ASP A C 1
ATOM 1404 O O . ASP A 1 203 ? 20.460 16.994 11.874 1.00 19.39 236 ASP A O 1
ATOM 1409 N N . LYS A 1 204 ? 18.832 17.037 10.303 1.00 18.71 237 LYS A N 1
ATOM 1410 C CA . LYS A 1 204 ? 19.402 15.959 9.520 1.00 18.87 237 LYS A CA 1
ATOM 1411 C C . LYS A 1 204 ? 19.948 16.449 8.183 1.00 18.36 237 LYS A C 1
ATOM 1412 O O . LYS A 1 204 ? 20.283 15.627 7.317 1.00 18.76 237 LYS A O 1
ATOM 1416 N N . ASN A 1 205 ? 20.048 17.772 8.018 1.00 16.86 238 ASN A N 1
ATOM 1417 C CA . ASN A 1 205 ? 20.374 18.335 6.702 1.00 16.16 238 ASN A CA 1
ATOM 1418 C C . ASN A 1 205 ? 21.71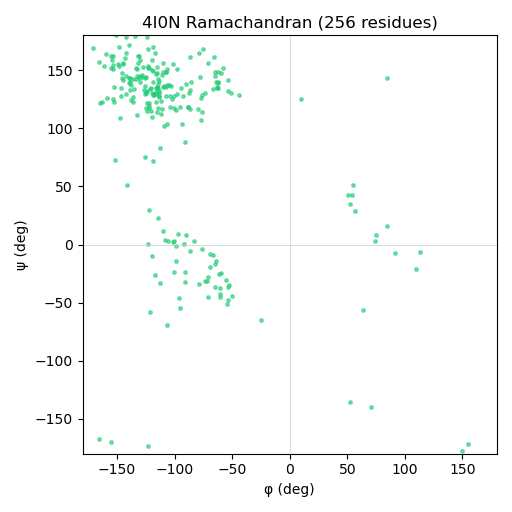6 19.056 6.609 1.00 15.88 238 ASN A C 1
ATOM 1419 O O . ASN A 1 205 ? 21.913 19.891 5.728 1.00 14.68 238 ASN A O 1
ATOM 1424 N N . PHE A 1 206 ? 22.627 18.712 7.515 1.00 15.17 239 PHE A N 1
ATOM 1425 C CA . PHE A 1 206 ? 23.966 19.258 7.499 1.00 15.25 239 PHE A CA 1
ATOM 1426 C C . PHE A 1 206 ? 24.961 18.212 7.014 1.00 16.56 239 PHE A C 1
ATOM 1427 O O . PHE A 1 206 ? 24.741 17.002 7.187 1.00 17.11 239 PHE A O 1
ATOM 1435 N N . THR A 1 207 ? 26.039 18.687 6.390 1.00 16.32 240 THR A N 1
ATOM 1436 C CA . THR A 1 207 ? 27.154 17.834 5.953 1.00 17.57 240 THR A CA 1
ATOM 1437 C C . THR A 1 207 ? 27.542 16.814 7.040 1.00 18.28 240 THR A C 1
ATOM 1438 O O . THR A 1 207 ? 27.757 17.189 8.192 1.00 18.22 240 THR A O 1
ATOM 1442 N N . ASP A 1 208 ? 27.627 15.533 6.671 1.00 19.84 241 ASP A N 1
ATOM 1443 C CA . ASP A 1 208 ? 28.113 14.477 7.577 1.00 20.60 241 ASP A CA 1
ATOM 1444 C C . ASP A 1 208 ? 29.535 14.755 8.052 1.00 19.84 241 ASP A C 1
ATOM 1445 O O . ASP A 1 208 ? 30.327 15.327 7.299 1.00 18.56 241 ASP A O 1
ATOM 1450 N N . ASP A 1 209 ? 29.857 14.335 9.277 1.00 18.98 242 ASP A N 1
ATOM 1451 C CA . ASP A 1 209 ? 31.209 14.505 9.844 1.00 19.04 242 ASP A CA 1
ATOM 1452 C C . ASP A 1 209 ? 32.329 14.027 8.942 1.00 19.49 242 ASP A C 1
ATOM 1453 O O . ASP A 1 209 ? 33.339 14.700 8.818 1.00 19.15 242 ASP A O 1
ATOM 1458 N N . ARG A 1 210 ? 32.163 12.847 8.338 1.00 20.07 243 ARG A N 1
ATOM 1459 C CA . ARG A 1 210 ? 33.205 12.285 7.463 1.00 20.68 243 ARG A CA 1
ATOM 1460 C C . ARG A 1 210 ? 33.466 13.120 6.195 1.00 20.38 243 ARG A C 1
ATOM 1461 O O . ARG A 1 210 ? 34.517 12.958 5.550 1.00 20.40 243 ARG A O 1
ATOM 1463 N N . ASP A 1 211 ? 32.536 14.022 5.858 1.00 18.77 244 ASP A N 1
ATOM 1464 C CA . ASP A 1 211 ? 32.715 14.927 4.720 1.00 18.13 244 ASP A CA 1
ATOM 1465 C C . ASP A 1 211 ? 33.162 16.333 5.122 1.00 16.55 244 ASP A C 1
ATOM 1466 O O . ASP A 1 211 ? 33.239 17.200 4.263 1.00 16.64 244 ASP A O 1
ATOM 1471 N N . LEU A 1 212 ? 33.396 16.560 6.418 1.00 14.73 245 LEU A N 1
ATOM 1472 C CA . LEU A 1 212 ? 33.867 17.848 6.898 1.00 13.88 245 LEU A CA 1
ATOM 1473 C C . LEU A 1 212 ? 35.364 17.786 7.161 1.00 13.64 245 LEU A C 1
ATOM 1474 O O . LEU A 1 212 ? 35.915 16.724 7.453 1.00 14.80 245 LEU A O 1
ATOM 1479 N N . SER A 1 213 ? 36.021 18.933 7.113 1.00 12.74 246 SER A N 1
ATOM 1480 C CA . SER A 1 213 ? 37.379 19.022 7.607 1.00 12.11 246 SER A CA 1
ATOM 1481 C C . SER A 1 213 ? 37.436 18.508 9.041 1.00 11.99 246 SER A C 1
ATOM 1482 O O . SER A 1 213 ? 36.520 18.758 9.827 1.00 10.60 246 SER A O 1
ATOM 1485 N N . THR A 1 214 ? 38.509 17.803 9.376 1.00 12.24 247 THR A N 1
ATOM 1486 C CA . THR A 1 214 ? 38.728 17.368 10.764 1.00 13.45 247 THR A CA 1
ATOM 1487 C C . THR A 1 214 ? 38.806 18.540 11.755 1.00 11.88 247 THR A C 1
ATOM 1488 O O . THR A 1 214 ? 38.518 18.366 12.929 1.00 11.46 247 THR A O 1
ATOM 1492 N N . LEU A 1 215 ? 39.168 19.739 11.284 1.00 10.48 248 LEU A N 1
ATOM 1493 C CA . LEU A 1 215 ? 39.165 20.936 12.147 1.00 9.91 248 LEU A CA 1
ATOM 1494 C C . LEU A 1 215 ? 37.742 21.367 12.533 1.00 10.50 248 LEU A C 1
ATOM 1495 O O . LEU A 1 215 ? 37.532 22.078 13.523 1.00 10.52 248 LEU A O 1
ATOM 1500 N N . ILE A 1 216 ? 36.769 20.908 11.763 1.00 10.31 249 ILE A N 1
ATOM 1501 C CA . ILE A 1 216 ? 35.353 21.172 12.093 1.00 10.06 249 ILE A CA 1
ATOM 1502 C C . ILE A 1 216 ? 34.725 19.993 12.852 1.00 10.85 249 ILE A C 1
ATOM 1503 O O . ILE A 1 216 ? 34.030 20.176 13.865 1.00 11.57 249 ILE A O 1
ATOM 1508 N N . SER A 1 217 ? 34.956 18.782 12.372 1.00 11.18 250 SER A N 1
ATOM 1509 C CA . SER A 1 217 ? 34.360 17.614 13.028 1.00 11.71 250 SER A CA 1
ATOM 1510 C C . SER A 1 217 ? 35.016 17.300 14.374 1.00 12.32 250 SER A C 1
ATOM 1511 O O . SER A 1 217 ? 34.354 16.833 15.294 1.00 14.15 250 SER A O 1
ATOM 1514 N N . GLY A 1 218 ? 36.302 17.586 14.512 1.00 11.27 251 GLY A N 1
ATOM 1515 C CA . GLY A 1 218 ? 37.038 17.178 15.707 1.00 10.46 251 GLY A CA 1
ATOM 1516 C C . GLY A 1 218 ? 37.664 18.331 16.473 1.00 9.82 251 GLY A C 1
ATOM 1517 O O . GLY A 1 218 ? 37.393 18.516 17.654 1.00 9.63 251 GLY A O 1
ATOM 1518 N N . GLY A 1 219 ? 38.518 19.091 15.800 1.00 9.96 252 GLY A N 1
ATOM 1519 C CA . GLY A 1 219 ? 39.253 20.175 16.464 1.00 9.34 252 GLY A CA 1
ATOM 1520 C C . GLY A 1 219 ? 40.603 20.386 15.815 1.00 9.82 252 GLY A C 1
ATOM 1521 O O . GLY A 1 219 ? 40.936 19.734 14.801 1.00 9.54 252 GLY A O 1
ATOM 1522 N N . PHE A 1 220 ? 41.377 21.309 16.376 1.00 8.69 253 PHE A N 1
ATOM 1523 C CA . PHE A 1 220 ? 42.646 21.696 15.777 1.00 9.44 253 PHE A CA 1
ATOM 1524 C C . PHE A 1 220 ? 43.771 21.267 16.704 1.00 9.89 253 PHE A C 1
ATOM 1525 O O . PHE A 1 220 ? 43.646 21.369 17.931 1.00 9.30 253 PHE A O 1
ATOM 1533 N N . SER A 1 221 ?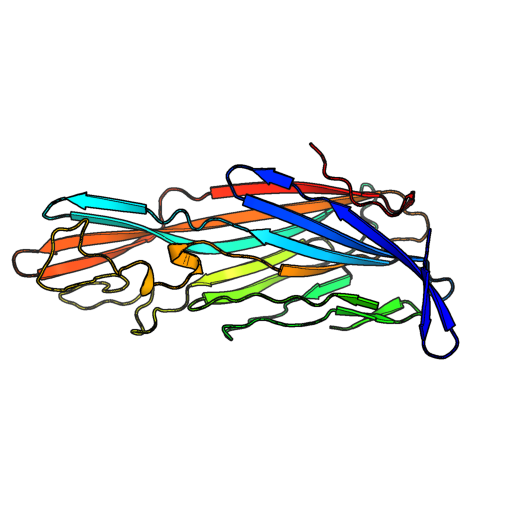 44.862 20.780 16.120 1.00 10.26 254 SER A N 1
ATOM 1534 C CA . SER A 1 221 ? 46.041 20.394 16.897 1.00 10.15 254 SER A CA 1
ATOM 1535 C C . SER A 1 221 ? 47.209 21.322 16.596 1.00 10.08 254 SER A C 1
ATOM 1536 O O . SER A 1 221 ? 48.073 20.977 15.780 1.00 10.41 254 SER A O 1
ATOM 1539 N N . PRO A 1 222 ? 47.250 22.484 17.261 1.00 10.33 255 PRO A N 1
ATOM 1540 C CA . PRO A 1 222 ? 48.299 23.435 16.925 1.00 9.74 255 PRO A CA 1
ATOM 1541 C C . PRO A 1 222 ? 49.704 22.916 17.263 1.00 9.56 255 PRO A C 1
ATOM 1542 O O . PRO A 1 222 ? 49.882 22.141 18.211 1.00 9.87 255 PRO A O 1
ATOM 1546 N N . ASN A 1 223 ? 50.683 23.344 16.470 1.00 8.94 256 ASN A N 1
ATOM 1547 C CA . ASN A 1 223 ? 52.095 23.057 16.750 1.00 9.59 256 ASN A CA 1
ATOM 1548 C C . ASN A 1 223 ? 52.839 24.270 16.219 1.00 9.65 256 ASN A C 1
ATOM 1549 O O . ASN A 1 223 ? 52.892 24.491 15.007 1.00 10.14 256 ASN A O 1
ATOM 1554 N N . MET A 1 224 ? 53.352 25.081 17.137 1.00 9.26 257 MET A N 1
ATOM 1555 C CA . MET A 1 224 ? 54.100 26.273 16.796 1.00 9.28 257 MET A CA 1
ATOM 1556 C C . MET A 1 224 ? 55.380 26.240 17.601 1.00 9.88 257 MET A C 1
ATOM 1557 O O . MET A 1 224 ? 55.476 25.519 18.589 1.00 10.33 257 MET A O 1
ATOM 1562 N N . ALA A 1 225 ? 56.363 27.021 17.196 1.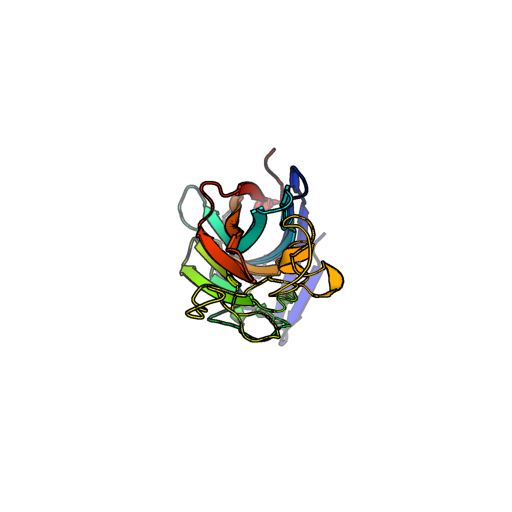00 10.04 258 ALA A N 1
ATOM 1563 C CA . ALA A 1 225 ? 57.620 27.032 17.936 1.00 10.16 258 ALA A CA 1
ATOM 1564 C C . ALA A 1 225 ? 58.237 28.415 17.938 1.00 11.79 258 ALA A C 1
ATOM 1565 O O . ALA A 1 225 ? 57.983 29.225 17.038 1.00 11.72 258 ALA A O 1
ATOM 1567 N N . LEU A 1 226 ? 59.059 28.687 18.948 1.00 11.08 259 LEU A N 1
ATOM 1568 C CA . LEU A 1 226 ? 59.737 29.960 18.971 1.00 12.73 259 LEU A CA 1
ATOM 1569 C C . LEU A 1 226 ? 61.096 29.874 19.627 1.00 12.90 259 LEU A C 1
ATOM 1570 O O . LEU A 1 226 ? 61.446 28.836 20.214 1.00 13.50 259 LEU A O 1
ATOM 1575 N N . ALA A 1 227 ? 61.876 30.951 19.498 1.00 12.82 260 ALA A N 1
ATOM 1576 C CA . ALA A 1 227 ? 63.143 31.055 20.195 1.00 13.08 260 ALA A CA 1
ATOM 1577 C C . ALA A 1 227 ? 63.028 32.256 21.122 1.00 13.62 260 ALA A C 1
ATOM 1578 O O . ALA A 1 227 ? 62.645 33.352 20.669 1.00 13.13 260 ALA A O 1
ATOM 1580 N N . LEU A 1 228 ? 63.351 32.047 22.398 1.00 13.56 261 LEU A N 1
ATOM 1581 C CA . LEU A 1 228 ? 63.439 33.130 23.379 1.00 14.10 261 LEU A CA 1
ATOM 1582 C C . LEU A 1 228 ? 64.875 33.427 23.655 1.00 15.01 261 LEU A C 1
ATOM 1583 O O . LEU A 1 228 ? 65.694 32.498 23.815 1.00 15.51 261 LEU A O 1
ATOM 1588 N N . THR A 1 229 ? 65.188 34.714 23.719 1.00 14.98 262 THR A N 1
ATOM 1589 C CA A THR A 1 229 ? 66.512 35.158 24.096 0.50 15.59 262 THR A CA 1
ATOM 1590 C CA B THR A 1 229 ? 66.523 35.145 24.123 0.50 16.06 262 THR A CA 1
ATOM 1591 C C . THR A 1 229 ? 66.446 35.922 25.428 1.00 16.15 262 THR A C 1
ATOM 1592 O O . THR A 1 229 ? 65.533 36.730 25.636 1.00 16.75 262 THR A O 1
ATOM 1599 N N . ALA A 1 230 ? 67.405 35.646 26.307 1.00 15.38 263 ALA A N 1
ATOM 1600 C CA . ALA A 1 230 ? 67.477 36.234 27.637 1.00 15.53 263 ALA A CA 1
ATOM 1601 C C . ALA A 1 230 ? 68.896 36.737 27.909 1.00 16.64 263 ALA A C 1
ATOM 1602 O O . ALA A 1 230 ? 69.860 36.171 27.392 1.00 15.40 263 ALA A O 1
ATOM 1604 N N . PRO A 1 231 ? 69.034 37.781 28.756 1.00 17.49 264 PRO A N 1
ATOM 1605 C CA . PRO A 1 231 ? 70.353 38.114 29.285 1.00 18.51 264 PRO A CA 1
ATOM 1606 C C . PRO A 1 231 ? 70.914 36.901 30.029 1.00 18.46 264 PRO A C 1
ATOM 1607 O O . PRO A 1 231 ? 70.136 36.080 30.518 1.00 18.28 264 PRO A O 1
ATOM 1611 N N . LYS A 1 232 ? 72.239 36.772 30.090 1.00 19.38 265 LYS A N 1
ATOM 1612 C CA . LYS A 1 232 ? 72.881 35.640 30.775 1.00 20.20 265 LYS A CA 1
ATOM 1613 C C . LYS A 1 232 ? 72.424 35.446 32.225 1.00 20.69 265 LYS A C 1
ATOM 1614 O O . LYS A 1 232 ? 72.304 34.302 32.698 1.00 20.39 265 LYS A O 1
ATOM 1620 N N . ASN A 1 233 ? 72.172 36.540 32.939 1.00 20.31 266 ASN A N 1
ATOM 1621 C CA . ASN A 1 233 ? 71.781 36.414 34.351 1.00 20.80 266 ASN A CA 1
ATOM 1622 C C . ASN A 1 233 ? 70.296 36.127 34.627 1.00 19.46 266 ASN A C 1
ATOM 1623 O O . ASN A 1 233 ? 69.894 36.066 35.793 1.00 19.43 266 ASN A O 1
ATOM 1628 N N . ALA A 1 234 ? 69.492 35.945 33.580 1.00 18.26 267 ALA A N 1
ATOM 1629 C CA . ALA A 1 234 ? 68.047 35.713 33.755 1.00 17.58 267 ALA A CA 1
ATOM 1630 C C . ALA A 1 234 ? 67.800 34.430 34.538 1.00 17.33 267 ALA A C 1
ATOM 1631 O O . ALA A 1 234 ? 68.484 33.425 34.335 1.00 16.60 267 ALA A O 1
ATOM 1633 N N . LYS A 1 235 ? 66.835 34.483 35.446 1.00 16.28 268 LYS A N 1
ATOM 1634 C CA . LYS A 1 235 ? 66.500 33.325 36.240 1.00 15.29 268 LYS A CA 1
ATOM 1635 C C . LYS A 1 235 ? 65.108 32.772 35.931 1.00 14.53 268 LYS A C 1
ATOM 1636 O O . LYS A 1 235 ? 64.900 31.565 36.021 1.00 13.54 268 LYS A O 1
ATOM 1642 N N . GLU A 1 236 ? 64.170 33.653 35.577 1.00 13.88 269 GLU A N 1
ATOM 1643 C CA . GLU A 1 236 ? 62.808 33.227 35.264 1.00 14.27 269 GLU A CA 1
ATOM 1644 C C . GLU A 1 236 ? 62.095 34.212 34.345 1.00 14.05 269 GLU A C 1
ATOM 1645 O O . GLU A 1 236 ? 62.395 35.439 34.330 1.00 14.39 269 GLU A O 1
ATOM 1651 N N . SER A 1 237 ? 61.153 33.668 33.579 1.00 12.80 270 SER A N 1
ATOM 1652 C CA . SER A 1 237 ? 60.220 34.454 32.815 1.00 12.06 270 SER A CA 1
ATOM 1653 C C . SER A 1 237 ? 58.950 33.615 32.697 1.00 10.97 270 SER A C 1
ATOM 1654 O O . SER A 1 237 ? 58.870 32.502 33.237 1.00 11.34 270 SER A O 1
ATOM 1657 N N . VAL A 1 238 ? 57.946 34.156 32.024 1.00 10.88 271 VAL A N 1
ATOM 1658 C CA . VAL A 1 238 ? 56.707 33.433 31.867 1.00 10.70 271 VAL A CA 1
ATOM 1659 C C . VAL A 1 238 ? 56.301 33.390 30.409 1.00 10.40 271 VAL A C 1
ATOM 1660 O O . VAL A 1 238 ? 56.536 34.339 29.679 1.00 10.76 271 VAL A O 1
ATOM 1664 N N . ILE A 1 239 ? 55.708 32.270 29.989 1.00 10.11 272 ILE A N 1
ATOM 1665 C CA . ILE A 1 239 ? 55.047 32.173 28.685 1.00 9.88 272 ILE A CA 1
ATOM 1666 C C . ILE A 1 239 ? 53.561 31.915 28.953 1.00 10.69 272 ILE A C 1
ATOM 1667 O O . ILE A 1 239 ? 53.200 31.040 29.765 1.00 11.17 272 ILE A O 1
ATOM 1672 N N . ILE A 1 240 ? 52.707 32.691 28.283 1.00 10.37 273 ILE A N 1
ATOM 1673 C CA . ILE A 1 240 ? 51.264 32.522 28.363 1.00 10.26 273 ILE A CA 1
ATOM 1674 C C . ILE A 1 240 ? 50.771 32.025 27.013 1.00 10.02 273 ILE A C 1
ATOM 1675 O O . ILE A 1 240 ? 51.012 32.652 25.986 1.00 10.19 273 ILE A O 1
ATOM 1680 N N . VAL A 1 241 ? 50.092 30.886 27.014 1.00 9.49 274 VAL A N 1
ATOM 1681 C CA . VAL A 1 241 ? 49.505 30.326 25.787 1.00 9.46 274 VAL A CA 1
ATOM 1682 C C . VAL A 1 241 ? 48.013 30.612 25.879 1.00 9.52 274 VAL A C 1
ATOM 1683 O O . VAL A 1 241 ? 47.378 30.155 26.828 1.00 10.57 274 VAL A O 1
ATOM 1687 N N . GLU A 1 242 ? 47.474 31.389 24.932 1.00 9.77 275 GLU A N 1
ATOM 1688 C CA . GLU A 1 242 ? 46.052 31.759 24.913 1.00 9.49 275 GLU A CA 1
ATOM 1689 C C . GLU A 1 242 ? 45.432 31.109 23.695 1.00 9.13 275 GLU A C 1
ATOM 1690 O O . GLU A 1 242 ? 45.952 31.246 22.580 1.00 9.51 275 GLU A O 1
ATOM 1696 N N . TYR A 1 243 ? 44.350 30.376 23.925 1.00 8.81 276 TYR A N 1
ATOM 1697 C CA . TYR A 1 243 ? 43.606 29.745 22.848 1.00 8.20 276 TYR A CA 1
ATOM 1698 C C . TYR A 1 243 ? 42.220 30.369 22.779 1.00 8.39 276 TYR A C 1
ATOM 1699 O O . TYR A 1 243 ? 41.545 30.532 23.798 1.00 8.16 276 TYR A O 1
ATOM 1708 N N . GLN A 1 244 ? 41.782 30.683 21.569 1.00 8.77 277 GLN A N 1
ATOM 1709 C CA . GLN A 1 244 ? 40.472 31.285 21.360 1.00 10.10 277 GLN A CA 1
ATOM 1710 C C . GLN A 1 244 ? 39.846 30.612 20.155 1.00 10.58 277 GLN A C 1
ATOM 1711 O O . GLN A 1 244 ? 40.521 30.371 19.156 1.00 11.62 277 GLN A O 1
ATOM 1717 N N . ARG A 1 245 ? 38.559 30.280 20.241 1.00 9.75 278 ARG A N 1
ATOM 1718 C CA . ARG A 1 245 ? 37.901 29.652 19.119 1.00 8.76 278 ARG A CA 1
ATOM 1719 C C . ARG A 1 245 ? 36.676 30.489 18.778 1.00 8.88 278 ARG A C 1
ATOM 1720 O O . ARG A 1 245 ? 35.797 30.646 19.620 1.00 9.98 278 ARG A O 1
ATOM 1728 N N . PHE A 1 246 ? 36.652 31.057 17.576 1.00 8.42 279 PHE A N 1
ATOM 1729 C CA . PHE A 1 246 ? 35.541 31.913 17.144 1.00 8.96 279 PHE A CA 1
ATOM 1730 C C . PHE A 1 246 ? 34.584 31.051 16.363 1.00 8.90 279 PHE A C 1
ATOM 1731 O O . PHE A 1 246 ? 34.942 30.513 15.309 1.00 9.56 279 PHE A O 1
ATOM 1739 N N . ASP A 1 247 ? 33.365 30.957 16.874 1.00 8.89 280 ASP A N 1
ATOM 1740 C CA . ASP A 1 247 ? 32.365 30.080 16.300 1.00 8.53 280 ASP A CA 1
ATOM 1741 C C . ASP A 1 247 ? 31.453 30.864 15.386 1.00 8.32 280 ASP A C 1
ATOM 1742 O O . ASP A 1 247 ? 31.270 32.078 15.558 1.00 8.37 280 ASP A O 1
ATOM 1747 N N . ASN A 1 248 ? 30.915 30.172 14.382 1.00 7.74 281 ASN A N 1
ATOM 1748 C CA . ASN A 1 248 ? 29.847 30.701 13.547 1.00 7.65 281 ASN A CA 1
ATOM 1749 C C . ASN A 1 248 ? 28.616 29.798 13.665 1.00 8.57 281 ASN A C 1
ATOM 1750 O O . ASN A 1 248 ? 28.733 28.630 14.058 1.00 8.49 281 ASN A O 1
ATOM 1755 N N . ASP A 1 249 ? 27.453 30.350 13.332 1.00 8.32 282 ASP A N 1
ATOM 1756 C CA . ASP A 1 249 ? 26.214 29.593 13.302 1.00 8.62 282 ASP A CA 1
ATOM 1757 C C . ASP A 1 249 ? 25.785 29.463 11.859 1.00 9.36 282 ASP A C 1
ATOM 1758 O O . ASP A 1 249 ? 25.469 30.472 11.204 1.00 9.36 282 ASP A O 1
ATOM 1763 N N . TYR A 1 250 ? 25.751 28.228 11.371 1.00 9.10 283 TYR A N 1
ATOM 1764 C CA . TYR A 1 250 ? 25.209 27.959 10.038 1.00 10.10 283 TYR A CA 1
ATOM 1765 C C . TYR A 1 250 ? 23.765 27.450 10.154 1.00 11.21 283 TYR A C 1
ATOM 1766 O O . TYR A 1 250 ? 23.495 26.395 10.758 1.00 11.19 283 TYR A O 1
ATOM 1775 N N . ILE A 1 251 ? 22.836 28.244 9.623 1.00 11.79 284 ILE A N 1
ATOM 1776 C CA . ILE A 1 251 ? 21.409 28.076 9.907 1.00 13.22 284 ILE A CA 1
ATOM 1777 C C . ILE A 1 251 ? 20.662 27.707 8.624 1.00 13.43 284 ILE A C 1
ATOM 1778 O O . ILE A 1 251 ? 20.877 28.320 7.570 1.00 12.88 284 ILE A O 1
ATOM 1783 N N . LEU A 1 252 ? 19.788 26.705 8.732 1.00 13.72 285 LEU A N 1
ATOM 1784 C CA . LEU A 1 252 ? 18.929 26.275 7.629 1.00 14.18 285 LEU A CA 1
ATOM 1785 C C . LEU A 1 252 ? 17.479 26.579 7.967 1.00 14.91 285 LEU A C 1
ATOM 1786 O O . LEU A 1 252 ? 17.018 26.273 9.075 1.00 14.60 285 LEU A O 1
ATOM 1791 N N . ASN A 1 253 ? 16.793 27.214 7.023 1.00 15.64 286 ASN A N 1
ATOM 1792 C CA . ASN A 1 253 ? 15.348 27.457 7.105 1.00 17.01 286 ASN A CA 1
ATOM 1793 C C . ASN A 1 253 ? 14.650 26.895 5.868 1.00 17.69 286 ASN A C 1
ATOM 1794 O O . ASN A 1 253 ? 15.045 27.168 4.726 1.00 16.29 286 ASN A O 1
ATOM 1799 N N . TRP A 1 254 ? 13.592 26.119 6.090 1.00 19.18 287 TRP A N 1
ATOM 1800 C CA . TRP A 1 254 ? 12.814 25.585 4.985 1.00 20.55 287 TRP A CA 1
ATOM 1801 C C . TRP A 1 254 ? 11.909 26.668 4.404 1.00 22.01 287 TRP A C 1
ATOM 1802 O O . TRP A 1 254 ? 11.133 27.299 5.136 1.00 22.53 287 TRP A O 1
ATOM 1813 N N . GLU A 1 255 ? 12.008 26.877 3.093 1.00 22.77 288 GLU A N 1
ATOM 1814 C CA . GLU A 1 255 ? 11.223 27.914 2.414 1.00 24.25 288 GLU A CA 1
ATOM 1815 C C . GLU A 1 255 ? 10.298 27.337 1.353 1.00 25.09 288 GLU A C 1
ATOM 1816 O O . GLU A 1 255 ? 10.514 27.491 0.142 1.00 24.94 288 GLU A O 1
ATOM 1822 N N . THR A 1 256 ? 9.262 26.668 1.850 1.00 25.92 289 THR A N 1
ATOM 1823 C CA . THR A 1 256 ? 8.186 26.067 1.050 1.00 27.16 289 THR A CA 1
ATOM 1824 C C . THR A 1 256 ? 8.631 24.948 0.108 1.00 26.76 289 THR A C 1
ATOM 1825 O O . THR A 1 256 ? 8.116 23.836 0.190 1.00 27.71 289 THR A O 1
ATOM 1829 N N . THR A 1 257 ? 9.582 25.239 -0.775 1.00 25.92 290 THR A N 1
ATOM 1830 C CA . THR A 1 257 ? 9.986 24.272 -1.789 1.00 25.52 290 THR A CA 1
ATOM 1831 C C . THR A 1 257 ? 11.455 23.857 -1.726 1.00 24.23 290 THR A C 1
ATOM 1832 O O . THR A 1 257 ? 11.860 22.899 -2.394 1.00 24.21 290 THR A O 1
ATOM 1836 N N . GLN A 1 258 ? 12.241 24.564 -0.904 1.00 22.69 291 GLN A N 1
ATOM 1837 C CA . GLN A 1 258 ? 13.662 24.270 -0.738 1.00 21.28 291 GLN A CA 1
ATOM 1838 C C . GLN A 1 258 ? 14.214 24.832 0.561 1.00 20.33 291 GLN A C 1
ATOM 1839 O O . GLN A 1 258 ? 13.601 25.688 1.201 1.00 19.88 291 GLN A O 1
ATOM 1845 N N . TRP A 1 259 ? 15.386 24.325 0.925 1.00 19.82 292 TRP A N 1
ATOM 1846 C CA . TRP A 1 259 ? 16.167 24.855 2.013 1.00 19.76 292 TRP A CA 1
ATOM 1847 C C . TRP A 1 259 ? 16.920 26.126 1.625 1.00 20.19 292 TRP A C 1
ATOM 1848 O O . TRP A 1 259 ? 17.423 26.248 0.506 1.00 19.66 292 TRP A O 1
ATOM 1859 N N . ARG A 1 260 ? 17.024 27.048 2.578 1.00 12.86 293 ARG A N 1
ATOM 1860 C CA . ARG A 1 260 ? 17.859 28.248 2.432 1.00 13.30 293 ARG A CA 1
ATOM 1861 C C . ARG A 1 260 ? 18.850 28.323 3.604 1.00 13.60 293 ARG A C 1
ATOM 1862 O O . ARG A 1 260 ? 18.451 28.197 4.781 1.00 13.59 293 ARG A O 1
ATOM 1870 N N . GLY A 1 261 ? 20.125 28.549 3.290 1.00 13.44 294 GLY A N 1
ATOM 1871 C CA . GLY A 1 261 ? 21.162 28.591 4.360 1.00 13.44 294 GLY A CA 1
ATOM 1872 C C . GLY A 1 261 ? 21.652 30.001 4.608 1.00 13.49 294 GLY A C 1
ATOM 1873 O O . GLY A 1 261 ? 21.682 30.820 3.691 1.00 12.45 294 GLY A O 1
ATOM 1874 N N . THR A 1 262 ? 22.028 30.289 5.858 1.00 13.57 295 THR A N 1
ATOM 1875 C CA . THR A 1 262 ? 22.597 31.578 6.239 1.00 14.73 295 THR A CA 1
ATOM 1876 C C . THR A 1 262 ? 23.728 31.262 7.207 1.00 13.97 295 THR A C 1
ATOM 1877 O O . THR A 1 262 ? 23.538 30.453 8.119 1.00 14.45 295 THR A O 1
ATOM 1881 N N . ASN A 1 263 ? 24.895 31.870 7.005 1.00 12.77 296 ASN A N 1
ATOM 1882 C CA . ASN A 1 263 ? 25.962 31.772 7.994 1.00 12.13 296 ASN A CA 1
ATOM 1883 C C . ASN A 1 263 ? 26.151 33.120 8.706 1.00 12.31 296 ASN A C 1
ATOM 1884 O O . ASN A 1 263 ? 26.157 34.180 8.072 1.00 12.07 296 ASN A O 1
ATOM 1889 N N . LYS A 1 264 ? 26.304 33.080 10.021 1.00 12.29 297 LYS A N 1
ATOM 1890 C CA . LYS A 1 264 ? 26.575 34.296 10.760 1.00 12.61 297 LYS A CA 1
ATOM 1891 C C . LYS A 1 264 ? 27.563 34.027 11.885 1.00 11.74 297 LYS A C 1
ATOM 1892 O O . LYS A 1 264 ? 27.787 32.882 12.266 1.00 11.20 297 LYS A O 1
ATOM 1895 N N . LEU A 1 265 ? 28.121 35.098 12.431 1.00 11.43 298 LEU A N 1
ATOM 1896 C CA . LEU A 1 265 ? 28.929 34.991 13.641 1.00 11.18 298 LEU A CA 1
ATOM 1897 C C . LEU A 1 265 ? 28.074 34.496 14.809 1.00 10.72 298 LEU A C 1
ATOM 1898 O O . LEU A 1 265 ? 26.939 34.954 14.998 1.00 10.41 298 LEU A O 1
ATOM 1903 N N . SER A 1 266 ? 28.601 33.550 15.588 1.00 10.65 299 SER A N 1
ATOM 1904 C CA . SER A 1 266 ? 27.901 33.124 16.802 1.00 9.64 299 SER A CA 1
ATOM 1905 C C . SER A 1 266 ? 27.984 34.250 17.822 1.00 9.92 299 SER A C 1
ATOM 1906 O O . SER A 1 266 ? 28.948 35.032 17.800 1.00 9.25 299 SER A O 1
ATOM 1909 N N . SER A 1 267 ? 27.030 34.271 18.755 1.00 9.43 300 SER A N 1
ATOM 1910 C CA A SER A 1 267 ? 27.050 35.266 19.836 0.50 9.43 300 SER A CA 1
ATOM 1911 C CA B SER A 1 267 ? 27.018 35.242 19.855 0.50 9.62 300 SER A CA 1
ATOM 1912 C C . SER A 1 267 ? 28.041 34.878 20.931 1.00 9.97 300 SER A C 1
ATOM 1913 O O . SER A 1 267 ? 28.340 35.685 21.839 1.00 10.03 300 SER A O 1
ATOM 1918 N N . THR A 1 268 ? 28.573 33.663 20.834 1.00 10.30 301 THR A N 1
ATOM 1919 C CA . THR A 1 268 ? 29.501 33.152 21.828 1.00 10.22 301 THR A CA 1
ATOM 1920 C C . THR A 1 268 ? 30.816 32.756 21.149 1.00 11.42 301 THR A C 1
ATOM 1921 O O . THR A 1 268 ? 30.838 32.435 19.956 1.00 10.96 301 THR A O 1
ATOM 1925 N N . SER A 1 269 ? 31.905 32.788 21.916 1.00 11.60 302 SER A N 1
ATOM 1926 C CA . SER A 1 269 ? 33.167 32.166 21.512 1.00 12.61 302 SER A CA 1
ATOM 1927 C C . SER A 1 269 ? 33.760 31.508 22.756 1.00 13.27 302 SER A C 1
ATOM 1928 O O . SER A 1 269 ? 33.232 31.666 23.876 1.00 13.27 302 SER A O 1
ATOM 1931 N N . GLU A 1 270 ? 34.828 30.733 22.589 1.00 12.84 303 GLU A N 1
ATOM 1932 C CA . GLU A 1 270 ? 35.415 30.113 23.777 1.00 13.12 303 GLU A CA 1
ATOM 1933 C C . GLU A 1 270 ? 36.866 30.480 23.923 1.00 12.65 303 GLU A C 1
ATOM 1934 O O . GLU A 1 270 ? 37.534 30.774 22.943 1.00 12.73 303 GLU A O 1
ATOM 1940 N N . TYR A 1 271 ? 37.334 30.499 25.164 1.00 11.65 304 TYR A N 1
ATOM 1941 C CA . TYR A 1 271 ? 38.686 30.977 25.463 1.00 11.35 304 TYR A CA 1
ATOM 1942 C C . TYR A 1 271 ? 39.274 30.197 26.627 1.00 11.39 304 TYR A C 1
ATOM 1943 O O . TYR A 1 271 ? 38.607 30.010 27.638 1.00 11.54 304 TYR A O 1
ATOM 1952 N N . ASN A 1 272 ? 40.528 29.773 26.500 1.00 10.32 305 ASN A N 1
ATOM 1953 C CA . ASN A 1 272 ? 41.233 29.156 27.630 1.00 10.80 305 ASN A CA 1
ATOM 1954 C C . ASN A 1 272 ? 42.690 29.530 27.544 1.00 10.36 305 ASN A C 1
ATOM 1955 O O . ASN A 1 272 ? 43.226 29.586 26.453 1.00 11.20 305 ASN A O 1
ATOM 1960 N N . GLU A 1 273 ? 43.338 29.766 28.679 1.00 9.70 306 GLU A N 1
ATOM 1961 C CA . GLU A 1 273 ? 44.755 30.092 28.655 1.00 10.52 306 GLU A CA 1
ATOM 1962 C C . GLU A 1 273 ? 45.546 29.248 29.667 1.00 10.85 306 GLU A C 1
ATOM 1963 O O . GLU A 1 273 ? 44.986 28.725 30.643 1.00 9.83 306 GLU A O 1
ATOM 1969 N N . PHE A 1 274 ? 46.843 29.105 29.395 1.00 10.79 307 PHE A N 1
ATOM 1970 C CA . PHE A 1 274 ? 47.719 28.272 30.216 1.00 10.99 307 PHE A CA 1
ATOM 1971 C C . PHE A 1 274 ? 49.011 29.063 30.382 1.00 10.98 307 PHE A C 1
ATOM 1972 O O . PHE A 1 274 ? 49.615 29.453 29.392 1.00 11.11 307 PHE A O 1
ATOM 1980 N N . MET A 1 275 ? 49.420 29.295 31.626 1.00 10.90 308 MET A N 1
ATOM 1981 C CA . MET A 1 275 ? 50.662 30.001 31.916 1.00 11.20 308 MET A CA 1
ATOM 1982 C C . MET A 1 275 ? 51.767 29.010 32.348 1.00 10.65 308 MET A C 1
ATOM 1983 O O . MET A 1 275 ? 51.539 28.110 33.160 1.00 10.64 308 MET A O 1
ATOM 1986 N N . PHE A 1 276 ? 52.971 29.207 31.813 1.00 10.12 309 PHE A N 1
ATOM 1987 C CA . PHE A 1 276 ? 54.117 28.352 32.128 1.00 10.09 309 PHE A CA 1
ATOM 1988 C C . PHE A 1 276 ? 55.259 29.226 32.607 1.00 10.65 309 PHE A C 1
ATOM 1989 O O . PHE A 1 276 ? 55.592 30.229 31.975 1.00 11.58 309 PHE A O 1
ATOM 1997 N N . LYS A 1 277 ? 55.837 28.875 33.742 1.00 10.89 310 LYS A N 1
ATOM 1998 C CA . LYS A 1 277 ? 57.087 29.515 34.159 1.00 10.94 310 LYS A CA 1
ATOM 1999 C C . LYS A 1 277 ? 58.248 28.941 33.349 1.00 11.70 310 LYS A C 1
ATOM 2000 O O . LYS A 1 277 ? 58.425 27.717 33.275 1.00 12.39 310 LYS A O 1
ATOM 2006 N N . ILE A 1 278 ? 59.052 29.824 32.760 1.00 11.64 311 ILE A N 1
ATOM 2007 C CA . ILE A 1 278 ? 60.298 29.436 32.135 1.00 12.04 311 ILE A CA 1
ATOM 2008 C C . ILE A 1 278 ? 61.375 29.613 33.198 1.00 12.33 311 ILE A C 1
ATOM 2009 O O . ILE A 1 278 ? 61.784 30.733 33.511 1.00 12.68 311 ILE A O 1
ATOM 2014 N N . ASN A 1 279 ? 61.809 28.497 33.765 1.00 12.81 312 ASN A N 1
ATOM 2015 C CA . ASN A 1 279 ? 62.766 28.519 34.856 1.00 13.01 312 ASN A CA 1
ATOM 2016 C C . ASN A 1 279 ? 64.151 28.430 34.227 1.00 12.94 312 ASN A C 1
ATOM 2017 O O . ASN A 1 279 ? 64.660 27.326 34.010 1.00 13.76 312 ASN A O 1
ATOM 2022 N N . TRP A 1 280 ? 64.732 29.575 33.872 1.00 12.58 313 TRP A N 1
ATOM 2023 C CA . TRP A 1 280 ? 66.035 29.563 33.189 1.00 12.98 313 TRP A CA 1
ATOM 2024 C C . TRP A 1 280 ? 67.111 29.001 34.114 1.00 13.86 313 TRP A C 1
ATOM 2025 O O . TRP A 1 280 ? 68.008 28.259 33.667 1.00 14.68 313 TRP A O 1
ATOM 2036 N N . GLN A 1 281 ? 66.997 29.317 35.407 1.00 13.78 314 GLN A N 1
ATOM 2037 C CA . GLN A 1 281 ? 67.999 28.927 36.385 1.00 16.04 314 GLN A CA 1
ATOM 2038 C C . GLN A 1 281 ? 68.151 27.405 36.465 1.00 16.05 314 GLN A C 1
ATOM 2039 O O . GLN A 1 281 ? 69.262 26.893 36.489 1.00 16.80 314 GLN A O 1
ATOM 2045 N N . ASP A 1 282 ? 67.029 26.696 36.508 1.00 16.04 315 ASP A N 1
ATOM 2046 C CA . ASP A 1 282 ? 67.035 25.240 36.642 1.00 17.09 315 ASP A CA 1
ATOM 2047 C C . ASP A 1 282 ? 66.780 24.493 35.325 1.00 15.86 315 ASP A C 1
ATOM 2048 O O . ASP A 1 282 ? 66.732 23.253 35.312 1.00 16.27 315 ASP A O 1
ATOM 2053 N N . HIS A 1 283 ? 66.635 25.242 34.229 1.00 15.09 316 HIS A N 1
ATOM 2054 C CA . HIS A 1 283 ? 66.298 24.703 32.893 1.00 14.15 316 HIS A CA 1
ATOM 2055 C C . HIS A 1 283 ? 65.026 23.865 32.915 1.00 13.93 316 HIS A C 1
ATOM 2056 O O . HIS A 1 283 ? 65.011 22.737 32.421 1.00 13.70 316 HIS A O 1
ATOM 2063 N N . LYS A 1 284 ? 63.963 24.438 33.484 1.00 12.93 317 LYS A N 1
ATOM 2064 C CA . LYS A 1 284 ? 62.690 23.735 33.618 1.00 12.52 317 LYS A CA 1
ATOM 2065 C C . LYS A 1 284 ? 61.534 24.548 33.071 1.00 11.52 317 LYS A C 1
ATOM 2066 O O . LYS A 1 284 ? 61.536 25.789 33.123 1.00 11.01 317 LYS A O 1
ATOM 2070 N N . ILE A 1 285 ? 60.566 23.839 32.501 1.00 10.77 318 ILE A N 1
ATOM 2071 C CA A ILE A 1 285 ? 59.293 24.462 32.167 0.50 10.47 318 ILE A CA 1
ATOM 2072 C CA B ILE A 1 285 ? 59.278 24.424 32.124 0.50 10.31 318 ILE A CA 1
ATOM 2073 C C . ILE A 1 285 ? 58.255 23.981 33.170 1.00 10.50 318 ILE A C 1
ATOM 2074 O O . ILE A 1 285 ? 58.098 22.779 33.387 1.00 10.27 318 ILE A O 1
ATOM 2083 N N . GLU A 1 286 ? 57.571 24.940 33.808 1.00 10.84 319 GLU A N 1
ATOM 2084 C CA . GLU A 1 286 ? 56.672 24.613 34.952 1.00 11.84 319 GLU A CA 1
ATOM 2085 C C . GLU A 1 286 ? 55.306 25.290 34.817 1.00 11.44 319 GLU A C 1
ATOM 2086 O O . GLU A 1 286 ? 55.193 26.503 34.939 1.00 11.97 319 GLU A O 1
ATOM 2092 N N . TYR A 1 287 ? 54.268 24.498 34.588 1.00 11.59 320 TYR A N 1
ATOM 2093 C CA . TYR A 1 287 ? 52.916 25.038 34.487 1.00 12.91 320 TYR A CA 1
ATOM 2094 C C . TYR A 1 287 ? 52.489 25.686 35.802 1.00 14.55 320 TYR A C 1
ATOM 2095 O O . TYR A 1 287 ? 52.746 25.122 36.869 1.00 13.73 320 TYR A O 1
ATOM 2104 N N . TYR A 1 288 ? 51.900 26.887 35.726 1.00 16.43 321 TYR A N 1
ATOM 2105 C CA . TYR A 1 288 ? 51.357 27.593 36.897 1.00 20.53 321 TYR A CA 1
ATOM 2106 C C . TYR A 1 288 ? 49.923 27.142 37.080 1.00 21.57 321 TYR A C 1
ATOM 2107 O O . TYR A 1 288 ? 49.092 27.389 36.200 1.00 21.66 321 TYR A O 1
ATOM 2116 N N . LEU A 1 289 ? 49.628 26.515 38.222 1.00 22.52 322 LEU A N 1
ATOM 2117 C CA . LEU A 1 289 ? 48.276 26.010 38.511 1.00 24.29 322 LEU A CA 1
ATOM 2118 C C . LEU A 1 289 ? 47.204 27.106 38.652 1.00 25.32 322 LEU A C 1
ATOM 2119 O O . LEU A 1 289 ? 46.012 26.816 38.509 1.00 26.10 322 LEU A O 1
#

InterPro domains:
  IPR003963 Bi-component toxin, staphylococci [PR01468] (76-95)
  IPR003963 Bi-component toxin, staphylococci [PR01468] (136-157)
  IPR003963 Bi-component toxin, staphylococci [PR01468] (251-268)
  IPR016183 Leukocidin/Hemolysin toxin [PF07968] (77-314)
  IPR036435 Leukocidin/porin MspA superfamily [SSF56959] (55-319)

Organism: Clostridium perfringens (NCBI:txid1502)

Nearest PDB structures (foldseek):
  4i0n-assembly1_A  TM=1.004E+00  e=8.928E-54  Clostridium perfringens
  2ygt-assembly1_A  TM=9.658E-01  e=5.859E-34  Clostridium perfringens
  4h56-assembly1_A  TM=8.769E-01  e=8.190E-38  Clostridium perfringens
  7t4d-assembly1_B  TM=8.254E-01  e=1.104E-25  Enterococcus
  4p1y-assembly1_E  TM=7.967E-01  e=9.256E-20  Staphylococcus aureus subsp. aureus Mu50

GO terms:
  GO:0044179 hemolysis in another organism (P, IMP)
  GO:0141026 adhesion of symbiont to host cell surface via host membrane cholesterol (P, EXP)

Secondary structure (DSSP, 8-state):
--EEEEETTEEEEEEEEEEEEEETTEEEEEEEEEEE-TT-SEEEEEEEEEEEEE---EEEE-SSEEEEEEEEEEEEEEEEE-TTS--EEEEEES-SEE-SSEEEEEEEE-TTS-EE--EEEEEEE-TTEEEEEEEEETTEEEEEEEE---TT---TT--BTTTB--TTBS-SS-S-GGG-B--GGGS-HHHHTEE--EEEEEEEEETT--EEEEEEEEEEEEEEEEEEEETTEEEEEEEEEEEEEEEEEEEEEETTTTEEEE--